Protein AF-A0A537RA51-F1 (afdb_monomer_lite)

Structure (mmCIF, N/CA/C/O backbone):
data_AF-A0A537RA51-F1
#
_entry.id   AF-A0A537RA51-F1
#
loop_
_atom_site.group_PDB
_atom_site.id
_atom_site.type_symbol
_atom_site.label_atom_id
_atom_site.label_alt_id
_atom_site.label_comp_id
_atom_site.label_asym_id
_atom_site.label_entity_id
_atom_site.label_seq_id
_atom_site.pdbx_PDB_ins_code
_atom_site.Cartn_x
_atom_site.Cartn_y
_atom_site.Cartn_z
_atom_site.occupancy
_atom_site.B_iso_or_equiv
_atom_site.auth_seq_id
_atom_site.auth_comp_id
_atom_site.auth_asym_id
_atom_site.auth_atom_id
_atom_site.pdbx_PDB_model_num
ATOM 1 N N . MET A 1 1 ? -0.904 6.560 8.596 1.00 83.12 1 MET A N 1
ATOM 2 C CA . MET A 1 1 ? -0.569 5.520 7.604 1.00 83.12 1 MET A CA 1
ATOM 3 C C . MET A 1 1 ? -1.418 5.650 6.336 1.00 83.12 1 MET A C 1
ATOM 5 O O . MET A 1 1 ? -0.873 6.088 5.330 1.00 83.12 1 MET A O 1
ATOM 9 N N . LEU A 1 2 ? -2.739 5.414 6.389 1.00 87.50 2 LEU A N 1
ATOM 10 C CA . LEU A 1 2 ? -3.621 5.407 5.205 1.00 87.50 2 LEU A CA 1
ATOM 11 C C . LEU A 1 2 ? -3.609 6.707 4.377 1.00 87.50 2 LEU A C 1
ATOM 13 O O . LEU A 1 2 ? -3.472 6.648 3.163 1.00 87.50 2 LEU A O 1
ATOM 17 N N . ARG A 1 3 ? -3.637 7.893 5.011 1.00 90.19 3 ARG A N 1
ATOM 18 C CA . ARG A 1 3 ? -3.558 9.201 4.310 1.00 90.19 3 ARG A CA 1
ATOM 19 C C . ARG A 1 3 ? -2.350 9.333 3.372 1.00 90.19 3 ARG A C 1
ATOM 21 O O . ARG A 1 3 ? -2.406 10.069 2.392 1.00 90.19 3 ARG A O 1
ATOM 28 N N . GLN A 1 4 ? -1.243 8.682 3.715 1.00 89.44 4 GLN A N 1
ATOM 29 C CA . GLN A 1 4 ? -0.015 8.688 2.921 1.00 89.44 4 GLN A CA 1
ATOM 30 C C . GLN A 1 4 ? 0.175 7.381 2.146 1.00 89.44 4 GLN A C 1
ATOM 32 O O . GLN A 1 4 ? 1.170 7.268 1.443 1.00 89.44 4 GLN A O 1
ATOM 37 N N . PHE A 1 5 ? -0.742 6.420 2.281 1.00 91.94 5 PHE A N 1
ATOM 38 C CA . PHE A 1 5 ? -0.583 5.053 1.796 1.00 91.94 5 PHE A CA 1
ATOM 39 C C . PHE A 1 5 ? 0.798 4.468 2.150 1.00 91.94 5 PHE A C 1
ATOM 41 O O . PHE A 1 5 ? 1.502 3.920 1.314 1.00 91.94 5 PHE A O 1
ATOM 48 N N . ASN A 1 6 ? 1.228 4.673 3.399 1.00 84.31 6 ASN A N 1
ATOM 49 C CA . ASN A 1 6 ? 2.497 4.126 3.868 1.00 84.31 6 ASN A CA 1
ATOM 50 C C . ASN A 1 6 ? 2.311 2.630 4.149 1.00 84.31 6 ASN A C 1
ATOM 52 O O . ASN A 1 6 ? 1.495 2.298 4.999 1.00 84.31 6 ASN A O 1
ATOM 56 N N . VAL A 1 7 ? 3.051 1.762 3.461 1.00 78.69 7 VAL A N 1
ATOM 57 C CA . VAL A 1 7 ? 2.970 0.295 3.593 1.00 78.69 7 VAL A CA 1
ATOM 58 C C . VAL A 1 7 ? 3.955 -0.282 4.621 1.00 78.69 7 VAL A C 1
ATOM 60 O O . VAL A 1 7 ? 4.048 -1.493 4.781 1.00 78.69 7 VAL A O 1
ATOM 63 N N . ALA A 1 8 ? 4.696 0.566 5.338 1.00 76.94 8 ALA A N 1
ATOM 64 C CA . ALA A 1 8 ? 5.687 0.123 6.311 1.00 76.94 8 ALA A CA 1
ATOM 65 C C . ALA A 1 8 ? 5.045 -0.175 7.676 1.00 76.94 8 ALA A C 1
ATOM 67 O O . ALA A 1 8 ? 4.904 0.712 8.521 1.00 76.94 8 ALA A O 1
ATOM 68 N N . ILE A 1 9 ? 4.687 -1.440 7.889 1.00 84.75 9 ILE A N 1
ATOM 69 C CA . ILE A 1 9 ? 4.402 -2.013 9.206 1.00 84.75 9 ILE A CA 1
ATOM 70 C C . ILE A 1 9 ? 5.474 -3.060 9.500 1.00 84.75 9 ILE A C 1
ATOM 72 O O . ILE A 1 9 ? 5.692 -3.976 8.712 1.00 84.75 9 ILE A O 1
ATOM 76 N N . GLY A 1 10 ? 6.187 -2.880 10.612 1.00 82.38 10 GLY A N 1
ATOM 77 C CA . GLY A 1 10 ? 7.252 -3.793 11.014 1.00 82.38 10 GLY A CA 1
ATOM 78 C C . GLY A 1 10 ? 6.715 -5.136 11.530 1.00 82.38 10 GLY A C 1
ATOM 79 O O . GLY A 1 10 ? 5.568 -5.215 11.963 1.00 82.38 10 GLY A O 1
ATOM 80 N N . PRO A 1 11 ? 7.552 -6.185 11.564 1.00 89.06 11 PRO A N 1
ATOM 81 C CA . PRO A 1 11 ? 7.151 -7.526 12.007 1.00 89.06 11 PRO A CA 1
ATOM 82 C C . PRO A 1 11 ? 6.805 -7.618 13.505 1.00 89.06 11 PRO A C 1
ATOM 84 O O . PRO A 1 11 ? 6.252 -8.618 13.940 1.00 89.06 11 PRO A O 1
ATOM 87 N N . GLY A 1 12 ? 7.120 -6.590 14.299 1.00 91.81 12 GLY A N 1
ATOM 88 C CA . GLY A 1 12 ? 6.881 -6.546 15.746 1.00 91.81 12 GLY A CA 1
ATOM 89 C C . GLY A 1 12 ? 5.568 -5.880 16.165 1.00 91.81 12 GLY A C 1
ATOM 90 O O . GLY A 1 12 ? 5.496 -5.345 17.270 1.00 91.81 12 GLY A O 1
ATOM 91 N N . VAL A 1 13 ? 4.555 -5.814 15.294 1.00 92.25 13 VAL A N 1
ATOM 92 C CA . VAL A 1 13 ? 3.266 -5.220 15.677 1.00 92.25 13 VAL A CA 1
ATOM 93 C C . VAL A 1 13 ? 2.506 -6.133 16.626 1.00 92.25 13 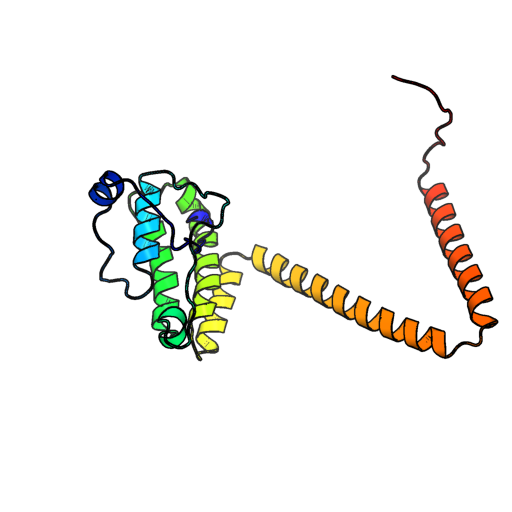VAL A C 1
ATOM 95 O O . VAL A 1 13 ? 2.263 -7.299 16.340 1.00 92.25 13 VAL A O 1
ATOM 98 N N . MET A 1 14 ? 2.083 -5.548 17.743 1.00 93.31 14 MET A N 1
ATOM 99 C CA . MET A 1 14 ? 1.193 -6.164 18.715 1.00 93.31 14 MET A CA 1
ATOM 100 C C . MET A 1 14 ? -0.124 -5.394 18.756 1.00 93.31 14 MET A C 1
ATOM 102 O O . MET A 1 14 ? -0.142 -4.163 18.682 1.00 93.31 14 MET A O 1
ATOM 106 N N . ILE A 1 15 ? -1.226 -6.123 18.903 1.00 93.50 15 ILE A N 1
ATOM 107 C CA . ILE A 1 15 ? -2.568 -5.567 19.082 1.00 93.50 15 ILE A CA 1
ATOM 108 C C . ILE A 1 15 ? -3.243 -6.236 20.276 1.00 93.50 15 ILE A C 1
ATOM 110 O O . ILE A 1 15 ? -2.896 -7.350 20.663 1.00 93.50 15 ILE A O 1
ATOM 114 N N . ARG A 1 16 ? -4.228 -5.555 20.861 1.00 94.06 16 ARG A N 1
ATOM 115 C CA . ARG A 1 16 ? -5.108 -6.168 21.860 1.00 94.06 16 ARG A CA 1
ATOM 116 C C . ARG A 1 16 ? -6.027 -7.183 21.177 1.00 94.06 16 ARG A C 1
ATOM 118 O O . ARG A 1 16 ? -6.436 -6.962 20.039 1.00 94.06 16 ARG A O 1
ATOM 125 N N . ARG A 1 17 ? -6.404 -8.247 21.893 1.00 94.69 17 ARG A N 1
ATOM 126 C CA . ARG A 1 17 ? -7.316 -9.285 21.381 1.00 94.69 17 ARG A CA 1
ATOM 127 C C . ARG A 1 17 ? -8.641 -8.707 20.875 1.00 94.69 17 ARG A C 1
ATOM 129 O O . ARG A 1 17 ? -9.047 -9.018 19.767 1.00 94.69 17 ARG A O 1
ATOM 136 N N . ASN A 1 18 ? -9.224 -7.764 21.613 1.00 95.00 18 ASN A N 1
ATOM 137 C CA . ASN A 1 18 ? -10.474 -7.114 21.215 1.00 95.00 18 ASN A CA 1
ATOM 138 C C . ASN A 1 18 ? -10.403 -6.397 19.851 1.00 95.00 18 ASN A C 1
ATOM 140 O O . ASN A 1 18 ? -11.409 -6.303 19.160 1.00 95.00 18 ASN A O 1
ATOM 144 N N . ALA A 1 19 ? -9.231 -5.907 19.428 1.00 93.81 19 ALA A N 1
ATOM 145 C CA . ALA A 1 19 ? -9.073 -5.302 18.107 1.00 93.81 19 ALA A CA 1
ATOM 146 C C . ALA A 1 19 ? -9.204 -6.351 16.994 1.00 93.81 19 ALA A C 1
ATOM 148 O O . ALA A 1 19 ? -9.759 -6.058 15.938 1.00 93.81 19 ALA A O 1
ATOM 149 N N . PHE A 1 20 ? -8.722 -7.572 17.241 1.00 94.38 20 PHE A N 1
ATOM 150 C CA . PHE A 1 20 ? -8.935 -8.702 16.344 1.00 94.38 20 PHE A CA 1
ATOM 151 C C . PHE A 1 20 ? -10.407 -9.124 16.329 1.00 94.38 20 PHE A C 1
ATOM 153 O O . PHE A 1 20 ? -10.947 -9.328 15.250 1.00 94.38 20 PHE A O 1
ATOM 160 N N . ASP A 1 21 ? -11.071 -9.167 17.486 1.00 95.25 21 ASP A N 1
ATOM 161 C CA . ASP A 1 21 ? -12.489 -9.548 17.572 1.00 95.25 21 ASP A CA 1
ATOM 162 C C . ASP A 1 21 ? -13.401 -8.574 16.797 1.00 95.25 21 ASP A C 1
ATOM 164 O O . ASP A 1 21 ? -14.377 -8.989 16.181 1.00 95.25 21 ASP A O 1
ATOM 168 N N . ILE A 1 22 ? -13.049 -7.281 16.762 1.00 93.69 22 ILE A N 1
ATOM 169 C CA . ILE A 1 22 ? -13.775 -6.252 15.995 1.00 93.69 22 ILE A CA 1
ATOM 170 C C . ILE A 1 22 ? -13.508 -6.363 14.488 1.00 93.69 22 ILE A C 1
ATOM 172 O O . ILE A 1 22 ? -14.415 -6.192 13.676 1.00 93.69 22 ILE A O 1
ATOM 176 N N . VAL A 1 23 ? -12.251 -6.577 14.095 1.00 93.81 23 VAL A N 1
ATOM 177 C CA . VAL A 1 23 ? -11.835 -6.517 12.684 1.00 93.81 23 VAL A CA 1
ATOM 178 C C . VAL A 1 23 ? -12.049 -7.851 11.971 1.00 93.81 23 VAL A C 1
ATOM 180 O O . VAL A 1 23 ? -12.306 -7.869 10.767 1.00 93.81 23 VAL A O 1
ATOM 183 N N . GLY A 1 24 ? -11.951 -8.964 12.690 1.00 94.31 24 GLY A N 1
ATOM 184 C CA . GLY A 1 24 ? -12.017 -10.311 12.144 1.00 94.31 24 GLY A CA 1
ATOM 185 C C . GLY A 1 24 ? -10.777 -10.697 11.334 1.00 94.31 24 GLY A C 1
ATOM 186 O O . GLY A 1 24 ? -9.714 -10.088 11.426 1.00 94.31 24 GLY A O 1
ATOM 187 N N . LEU A 1 25 ? -10.911 -11.739 10.515 1.00 94.56 25 LEU A N 1
ATOM 188 C CA . LEU A 1 25 ? -9.797 -12.334 9.775 1.00 94.56 25 LEU A CA 1
ATOM 189 C C . LEU A 1 25 ? -9.286 -11.457 8.617 1.00 94.56 25 LEU A C 1
ATOM 191 O O . LEU A 1 25 ? -9.888 -10.456 8.210 1.00 94.56 25 LEU A O 1
ATOM 195 N N . ARG A 1 26 ? -8.136 -11.854 8.060 1.00 94.31 26 ARG A N 1
ATOM 196 C CA . ARG A 1 26 ? -7.597 -11.282 6.817 1.00 94.31 26 ARG A CA 1
ATOM 197 C C . ARG A 1 26 ? -8.545 -11.577 5.658 1.00 94.31 26 ARG A C 1
ATOM 199 O O . ARG A 1 26 ? -9.126 -12.656 5.590 1.00 94.31 26 ARG A O 1
ATOM 206 N N . ASN A 1 27 ? -8.664 -10.630 4.732 1.00 94.38 27 ASN A N 1
ATOM 207 C CA . ASN A 1 27 ? -9.485 -10.818 3.545 1.00 94.38 27 ASN A CA 1
ATOM 208 C C . ASN A 1 27 ? -8.837 -11.862 2.607 1.00 94.38 27 ASN A C 1
ATOM 210 O O . ASN A 1 27 ? -7.753 -11.588 2.084 1.00 94.38 27 ASN A O 1
ATOM 214 N N . PRO A 1 28 ? -9.479 -13.019 2.348 1.00 94.38 28 PRO A N 1
ATOM 215 C CA . PRO A 1 28 ? -8.906 -14.073 1.509 1.00 94.38 28 PRO A CA 1
ATOM 216 C C . PRO A 1 28 ? -8.818 -13.688 0.024 1.00 94.38 28 PRO A C 1
ATOM 218 O O . PRO A 1 28 ? -8.106 -14.337 -0.736 1.00 94.38 28 PRO A O 1
ATOM 221 N N . GLN A 1 29 ? -9.498 -12.618 -0.403 1.00 94.44 29 GLN A N 1
ATOM 222 C CA . GLN A 1 29 ? -9.424 -12.106 -1.775 1.00 94.44 29 GLN A CA 1
ATOM 223 C C . GLN A 1 29 ? -8.138 -11.316 -2.072 1.00 94.44 29 GLN A C 1
ATOM 225 O O . GLN A 1 29 ? -7.949 -10.891 -3.214 1.00 94.44 29 GLN A O 1
ATOM 230 N N . LEU A 1 30 ? -7.301 -11.066 -1.058 1.00 94.62 30 LEU A N 1
ATOM 231 C CA . LEU A 1 30 ? -6.033 -10.347 -1.176 1.00 94.62 30 LEU A CA 1
ATOM 232 C C . LEU A 1 30 ? -4.878 -11.310 -0.910 1.00 94.62 30 LEU A C 1
ATOM 234 O O . LEU A 1 30 ? -4.590 -11.660 0.238 1.00 94.62 30 LEU A O 1
ATOM 238 N N . ARG A 1 31 ? -4.210 -11.737 -1.980 1.00 93.88 31 ARG A N 1
ATOM 239 C CA . ARG A 1 31 ? -3.143 -12.739 -1.917 1.00 93.88 31 ARG A CA 1
ATOM 240 C C . ARG A 1 31 ? -1.853 -12.172 -1.329 1.00 93.88 31 ARG A C 1
ATOM 242 O O . ARG A 1 31 ? -1.145 -12.869 -0.607 1.00 93.88 31 ARG A O 1
ATOM 249 N N . TYR A 1 32 ? -1.535 -10.929 -1.657 1.00 92.44 32 TYR A N 1
ATOM 250 C CA . TYR A 1 32 ? -0.255 -10.283 -1.388 1.00 92.44 32 TYR A CA 1
ATOM 251 C C . TYR A 1 32 ? -0.357 -9.191 -0.329 1.00 92.44 32 TYR A C 1
ATOM 253 O O . TYR A 1 32 ? 0.562 -9.035 0.465 1.00 92.44 32 TYR A O 1
ATOM 261 N N . THR A 1 33 ? -1.465 -8.451 -0.297 1.00 94.25 33 THR A N 1
ATOM 262 C CA . THR A 1 33 ? -1.641 -7.272 0.562 1.00 94.25 33 THR A CA 1
ATOM 263 C C . THR A 1 33 ? -2.671 -7.486 1.671 1.00 94.25 33 THR A C 1
ATOM 265 O O . THR A 1 33 ? -3.217 -6.524 2.216 1.00 94.25 33 THR A O 1
ATOM 268 N N . GLY A 1 34 ? -3.003 -8.742 1.987 1.00 93.94 34 GLY A N 1
ATOM 269 C CA . GLY A 1 34 ? -4.023 -9.062 2.990 1.00 93.94 34 GLY A CA 1
ATOM 270 C C . GLY A 1 34 ? -3.632 -8.677 4.423 1.00 93.94 34 GLY A C 1
ATOM 271 O O . GLY A 1 34 ? -4.497 -8.560 5.282 1.00 93.94 34 GLY A O 1
ATOM 272 N N . ASP A 1 35 ? -2.341 -8.511 4.702 1.00 92.06 35 ASP A N 1
ATOM 273 C CA . ASP A 1 35 ? -1.833 -7.974 5.965 1.00 92.06 35 ASP A CA 1
ATOM 274 C C . ASP A 1 35 ? -2.082 -6.463 6.039 1.00 92.06 35 ASP A C 1
ATOM 276 O O . ASP A 1 35 ? -2.662 -5.982 7.004 1.00 92.06 35 ASP A O 1
ATOM 280 N N . LEU A 1 36 ? -1.737 -5.719 4.986 1.00 93.00 36 LEU A N 1
ATOM 281 C CA . LEU A 1 36 ? -1.977 -4.280 4.891 1.00 93.00 36 LEU A CA 1
ATOM 282 C C . LEU A 1 36 ? -3.465 -3.926 4.987 1.00 93.00 36 LEU A C 1
ATOM 284 O O . LEU A 1 36 ? -3.809 -2.966 5.674 1.00 93.00 36 LEU A O 1
ATOM 288 N N . ASP A 1 37 ? -4.345 -4.701 4.347 1.00 95.06 37 ASP A N 1
ATOM 289 C CA . ASP A 1 37 ? -5.800 -4.572 4.514 1.00 95.06 37 ASP A CA 1
ATOM 290 C C . ASP A 1 37 ? -6.224 -4.712 5.972 1.00 95.06 37 ASP A C 1
ATOM 292 O O . ASP A 1 37 ? -6.915 -3.843 6.508 1.00 95.06 37 ASP A O 1
ATOM 296 N N . PHE A 1 38 ? -5.767 -5.782 6.623 1.00 94.62 38 PHE A N 1
ATOM 297 C CA . PHE A 1 38 ? -6.060 -6.029 8.025 1.00 94.62 38 PHE A CA 1
ATOM 298 C C . PHE A 1 38 ? -5.599 -4.853 8.892 1.00 94.62 38 PHE A C 1
ATOM 300 O O . PHE A 1 38 ? -6.377 -4.326 9.687 1.00 94.62 38 PHE A O 1
ATOM 307 N N . TRP A 1 39 ? -4.382 -4.353 8.675 1.00 93.31 39 TRP A N 1
ATOM 308 C CA . TRP A 1 39 ? -3.868 -3.211 9.424 1.00 93.31 39 TRP A CA 1
ATOM 309 C C . TRP A 1 39 ? -4.636 -1.919 9.159 1.00 93.31 39 TRP A C 1
ATOM 311 O O . TRP A 1 39 ? -4.894 -1.162 10.096 1.00 93.31 39 TRP A O 1
ATOM 321 N N . PHE A 1 40 ? -5.044 -1.652 7.917 1.00 92.75 40 PHE A N 1
ATOM 322 C CA . PHE A 1 40 ? -5.894 -0.501 7.626 1.00 92.75 40 PHE A CA 1
ATOM 323 C C . PHE A 1 40 ? -7.225 -0.595 8.357 1.00 92.75 40 PHE A C 1
ATOM 325 O O . PHE A 1 40 ? -7.621 0.401 8.957 1.00 92.75 40 PHE A O 1
ATOM 332 N N . ARG A 1 41 ? -7.865 -1.768 8.386 1.00 93.50 41 ARG A N 1
ATOM 333 C CA . ARG A 1 41 ? -9.107 -1.974 9.140 1.00 93.50 41 ARG A CA 1
ATOM 334 C C . ARG A 1 41 ? -8.903 -1.794 10.643 1.00 93.50 41 ARG A C 1
ATOM 336 O O . ARG A 1 41 ? -9.658 -1.042 11.249 1.00 93.50 41 ARG A O 1
ATOM 343 N N . VAL A 1 42 ? -7.841 -2.349 11.232 1.00 93.81 42 VAL A N 1
ATOM 344 C CA . VAL A 1 42 ? -7.482 -2.107 12.648 1.00 93.81 42 VAL A CA 1
ATOM 345 C C . VAL A 1 42 ? -7.358 -0.611 12.951 1.00 93.81 42 VAL A C 1
ATOM 347 O O . VAL A 1 42 ? -7.905 -0.126 13.941 1.00 93.81 42 VAL A O 1
ATOM 350 N N . MET A 1 43 ? -6.705 0.156 12.076 1.00 91.31 43 MET A N 1
ATOM 351 C CA . MET A 1 43 ? -6.553 1.606 12.244 1.00 91.31 43 MET A CA 1
ATOM 352 C C . MET A 1 43 ? -7.849 2.413 12.105 1.00 91.31 43 MET A C 1
ATOM 354 O O . MET A 1 43 ? -7.855 3.588 12.474 1.00 91.31 43 MET A O 1
ATOM 358 N N . LEU A 1 44 ? -8.922 1.842 11.550 1.00 91.38 44 LEU A N 1
ATOM 359 C CA . LEU A 1 44 ? -10.231 2.504 11.516 1.00 91.38 44 LEU A CA 1
ATOM 360 C C . LEU A 1 44 ? -10.926 2.461 12.881 1.00 91.38 44 LEU A C 1
ATOM 362 O O . LEU A 1 44 ? -11.734 3.337 13.169 1.00 91.38 44 LEU A O 1
ATOM 366 N N . HIS A 1 45 ? -10.586 1.481 13.721 1.00 90.25 45 HIS A N 1
ATOM 367 C CA . HIS A 1 45 ? -11.210 1.265 15.029 1.00 90.25 45 HIS A CA 1
ATOM 368 C C . HIS A 1 45 ? -10.343 1.727 16.206 1.00 90.25 45 HIS A C 1
ATOM 370 O O . HIS A 1 45 ? -10.816 1.785 17.338 1.00 90.25 45 HIS A O 1
ATOM 376 N N . GLY A 1 46 ? -9.080 2.082 15.967 1.00 88.12 46 GLY A N 1
ATOM 377 C CA . GLY A 1 46 ? -8.187 2.518 17.032 1.00 88.12 46 GLY A CA 1
ATOM 378 C C . GLY A 1 46 ? -6.902 3.169 16.542 1.00 88.12 46 GLY A C 1
ATOM 379 O O . GLY A 1 46 ? -6.607 3.256 15.349 1.00 88.12 46 GLY A O 1
ATOM 380 N N . ARG A 1 47 ? -6.102 3.643 17.500 1.00 88.38 47 ARG A N 1
ATOM 381 C CA . ARG A 1 47 ? -4.809 4.272 17.223 1.00 88.38 47 ARG A CA 1
ATOM 382 C C . ARG A 1 47 ? -3.691 3.236 17.266 1.00 88.38 47 ARG A C 1
ATOM 384 O O . ARG A 1 47 ? -3.466 2.617 18.300 1.00 88.38 47 ARG A O 1
ATOM 391 N N . MET A 1 48 ? -2.921 3.131 16.186 1.00 89.12 48 MET A N 1
ATOM 392 C CA . MET A 1 48 ? -1.619 2.457 16.212 1.00 89.12 48 MET A CA 1
ATOM 393 C C . MET A 1 48 ? -0.520 3.455 16.581 1.00 89.12 48 MET A C 1
ATOM 395 O O . MET A 1 48 ? -0.502 4.581 16.076 1.00 89.12 48 MET A O 1
ATOM 399 N N . VAL A 1 49 ? 0.396 3.043 17.455 1.00 90.62 49 VAL A N 1
ATOM 400 C CA . VAL A 1 49 ? 1.521 3.859 17.928 1.00 90.62 49 VAL A CA 1
ATOM 401 C C . VAL A 1 49 ? 2.822 3.179 17.524 1.00 90.62 49 VAL A C 1
ATOM 403 O O . VAL A 1 49 ? 2.990 1.981 17.726 1.00 90.62 49 VAL A O 1
ATOM 406 N N . HIS A 1 50 ? 3.738 3.948 16.941 1.00 90.56 50 HIS A N 1
ATOM 407 C CA . HIS A 1 50 ? 5.072 3.469 16.599 1.00 90.56 50 HIS A CA 1
ATOM 408 C C . HIS A 1 50 ? 6.010 3.659 17.791 1.00 90.56 50 HIS A C 1
ATOM 410 O O . HIS A 1 50 ? 6.131 4.772 18.305 1.00 90.56 50 HIS A O 1
ATOM 416 N N . ILE A 1 51 ? 6.689 2.589 18.201 1.00 92.69 51 ILE A N 1
ATOM 417 C CA . ILE A 1 51 ? 7.747 2.648 19.209 1.00 92.69 51 ILE A CA 1
ATOM 418 C C . ILE A 1 51 ? 9.071 2.839 18.460 1.00 92.69 51 ILE A C 1
ATOM 420 O O . ILE A 1 51 ? 9.439 1.955 17.688 1.00 92.69 51 ILE A O 1
ATOM 424 N N . PRO A 1 52 ? 9.802 3.953 18.654 1.00 92.06 52 PRO A N 1
ATOM 425 C CA . PRO A 1 52 ? 11.038 4.245 17.926 1.00 92.06 52 PRO A CA 1
ATOM 426 C C . PRO A 1 52 ? 12.229 3.445 18.487 1.00 92.06 52 PRO A C 1
ATOM 428 O O . PRO A 1 52 ? 13.251 4.008 18.867 1.00 92.06 52 PRO A O 1
ATOM 431 N N . ARG A 1 53 ? 12.079 2.121 18.586 1.00 93.62 53 ARG A N 1
ATOM 432 C CA . ARG A 1 53 ? 13.106 1.167 19.018 1.00 93.62 53 ARG A CA 1
ATOM 433 C C . ARG A 1 53 ? 13.103 -0.030 18.076 1.00 93.62 53 ARG A C 1
ATOM 435 O O . ARG A 1 53 ? 12.053 -0.446 17.591 1.00 93.62 53 ARG A O 1
ATOM 442 N N . VAL A 1 54 ? 14.278 -0.601 17.840 1.00 93.19 54 VAL A N 1
ATOM 443 C CA . VAL A 1 54 ? 14.410 -1.835 17.061 1.00 93.19 54 VAL A CA 1
ATOM 444 C C . VAL A 1 54 ? 14.025 -3.004 17.965 1.00 93.19 54 VAL A C 1
ATOM 446 O O . VAL A 1 54 ? 14.795 -3.395 18.832 1.00 93.19 54 VAL A O 1
ATOM 449 N N . LEU A 1 55 ? 12.804 -3.514 17.794 1.00 94.50 55 LEU A N 1
ATOM 450 C CA . LEU A 1 55 ? 12.240 -4.592 18.624 1.00 94.50 55 LEU A CA 1
ATOM 451 C C . LEU A 1 55 ? 12.037 -5.905 17.859 1.00 94.50 55 LEU A C 1
ATOM 453 O O . LEU A 1 55 ? 11.717 -6.925 18.456 1.00 94.50 55 LEU A O 1
ATOM 457 N N . ALA A 1 56 ? 12.194 -5.881 16.537 1.00 93.88 56 ALA A N 1
ATOM 458 C CA . ALA A 1 56 ? 12.062 -7.052 15.686 1.00 93.88 56 ALA A CA 1
ATOM 459 C C . ALA A 1 56 ? 12.886 -6.867 14.408 1.00 93.88 56 ALA A C 1
ATOM 461 O O . ALA A 1 56 ? 13.134 -5.741 13.971 1.00 93.88 56 ALA A O 1
ATOM 462 N N . THR A 1 57 ? 13.274 -7.981 13.792 1.00 92.25 57 THR A N 1
ATOM 463 C CA . THR A 1 57 ? 13.962 -8.011 12.498 1.00 92.25 57 THR A CA 1
ATOM 464 C C . THR A 1 57 ? 13.144 -8.804 11.484 1.00 92.25 57 THR A C 1
ATOM 466 O O . THR A 1 57 ? 12.304 -9.623 11.854 1.00 92.25 57 THR A O 1
ATOM 469 N N . HIS A 1 58 ? 13.370 -8.551 10.198 1.00 87.75 58 HIS A N 1
ATOM 470 C CA . HIS A 1 58 ? 12.781 -9.322 9.108 1.00 87.75 58 HIS A CA 1
ATOM 471 C C . HIS A 1 58 ? 13.901 -9.920 8.260 1.00 87.75 58 HIS A C 1
ATOM 473 O O . HIS A 1 58 ? 14.908 -9.267 7.988 1.00 87.75 58 HIS A O 1
ATOM 479 N N . ARG A 1 59 ? 13.727 -11.171 7.832 1.00 89.56 59 ARG A N 1
ATOM 480 C CA . ARG A 1 59 ? 14.672 -11.839 6.936 1.00 89.56 59 ARG A CA 1
ATOM 481 C C . ARG A 1 59 ? 14.241 -11.610 5.493 1.00 89.56 59 ARG A C 1
ATOM 483 O O . ARG A 1 59 ? 13.149 -12.013 5.105 1.00 89.56 59 ARG A O 1
ATOM 490 N N . VAL A 1 60 ? 15.117 -11.015 4.692 1.00 88.31 60 VAL A N 1
ATOM 491 C CA . VAL A 1 60 ? 14.966 -10.962 3.233 1.00 88.31 60 VAL A CA 1
ATOM 492 C C . VAL A 1 60 ? 15.853 -12.038 2.628 1.00 88.31 60 VAL A C 1
ATOM 494 O O . VAL A 1 60 ? 17.028 -12.141 2.967 1.00 88.31 60 VAL A O 1
ATOM 497 N N . HIS A 1 61 ? 15.289 -12.852 1.745 1.00 91.19 61 HIS A N 1
ATOM 498 C CA . HIS A 1 61 ? 16.014 -13.897 1.030 1.00 91.19 61 HIS A CA 1
ATOM 499 C C . HIS A 1 61 ? 15.461 -14.032 -0.397 1.00 91.19 61 HIS A C 1
ATOM 501 O O . HIS A 1 61 ? 14.339 -13.582 -0.651 1.00 91.19 61 HIS A O 1
ATOM 507 N N . PRO A 1 62 ? 16.202 -14.653 -1.335 1.00 89.94 62 PRO A N 1
ATOM 508 C CA . PRO A 1 62 ? 15.785 -14.748 -2.737 1.00 89.94 62 PRO A CA 1
ATOM 509 C C . PRO A 1 62 ? 14.428 -15.429 -2.945 1.00 89.94 62 PRO A C 1
ATOM 511 O O . PRO A 1 62 ? 13.724 -15.090 -3.886 1.00 89.94 62 PRO A O 1
ATOM 514 N N . GLY A 1 63 ? 14.051 -16.348 -2.051 1.00 89.38 63 GLY A N 1
ATOM 515 C CA . GLY A 1 63 ? 12.767 -17.057 -2.071 1.00 89.38 63 GLY A CA 1
ATOM 516 C C . GLY A 1 63 ? 11.597 -16.315 -1.413 1.00 89.38 63 GLY A C 1
ATOM 517 O O . GLY A 1 63 ? 10.503 -16.868 -1.341 1.00 89.38 63 GLY A O 1
ATOM 518 N N . ALA A 1 64 ? 11.799 -15.100 -0.895 1.00 86.94 64 ALA A N 1
ATOM 519 C CA . ALA A 1 64 ? 10.727 -14.350 -0.250 1.00 86.94 64 ALA A CA 1
ATOM 520 C C . ALA A 1 64 ? 9.614 -14.027 -1.260 1.00 86.94 64 ALA A C 1
ATOM 522 O O . ALA A 1 64 ? 9.894 -13.574 -2.370 1.00 86.94 64 ALA A O 1
ATOM 523 N N . ALA A 1 65 ? 8.347 -14.184 -0.862 1.00 84.62 65 ALA A N 1
ATOM 524 C CA . ALA A 1 65 ? 7.199 -13.931 -1.741 1.00 84.62 65 ALA A CA 1
ATOM 525 C C . ALA A 1 65 ? 7.191 -12.501 -2.310 1.00 84.62 65 ALA A C 1
ATOM 527 O O . ALA A 1 65 ? 6.855 -12.284 -3.470 1.00 84.62 65 ALA A O 1
ATOM 528 N N . SER A 1 66 ? 7.646 -11.522 -1.524 1.00 81.81 66 SER A N 1
ATOM 529 C CA . SER A 1 66 ? 7.793 -10.125 -1.946 1.00 81.81 66 SER A CA 1
ATOM 530 C C . SER A 1 66 ? 8.901 -9.896 -2.981 1.00 81.81 66 SER A C 1
ATOM 532 O O . SER A 1 66 ? 9.028 -8.778 -3.481 1.00 81.81 66 SER A O 1
ATOM 534 N N . VAL A 1 67 ? 9.711 -10.912 -3.291 1.00 84.88 67 VAL A N 1
ATOM 535 C CA . VAL A 1 67 ? 10.756 -10.918 -4.325 1.00 84.88 67 VAL A CA 1
ATOM 536 C C . VAL A 1 67 ? 10.318 -11.781 -5.507 1.00 84.88 67 VAL A C 1
ATOM 538 O O . VAL A 1 67 ? 10.334 -11.301 -6.638 1.00 84.88 67 VAL A O 1
ATOM 541 N N . THR A 1 68 ? 9.895 -13.019 -5.249 1.00 89.12 68 THR A N 1
ATOM 542 C CA . THR A 1 68 ? 9.602 -14.020 -6.286 1.00 89.12 68 THR A CA 1
ATOM 543 C C . THR A 1 68 ? 8.249 -13.832 -6.958 1.00 89.12 68 THR A C 1
ATOM 545 O O . THR A 1 68 ? 8.130 -14.095 -8.149 1.00 89.12 68 THR A O 1
ATOM 548 N N . ALA A 1 69 ? 7.237 -13.344 -6.236 1.00 89.06 69 ALA A N 1
ATOM 549 C CA . ALA A 1 69 ? 5.873 -13.218 -6.751 1.00 89.06 69 ALA A CA 1
ATOM 550 C C . ALA A 1 69 ? 5.571 -11.837 -7.358 1.00 89.06 69 ALA A C 1
ATOM 552 O O . ALA A 1 69 ? 4.409 -11.473 -7.520 1.00 89.06 69 ALA A O 1
ATOM 553 N N . ARG A 1 70 ? 6.603 -11.041 -7.671 1.00 91.12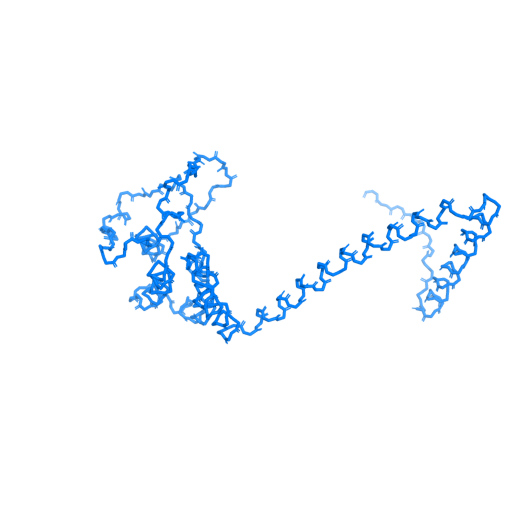 70 ARG A N 1
ATOM 554 C CA . ARG A 1 70 ? 6.431 -9.726 -8.301 1.00 91.12 70 ARG A CA 1
ATOM 555 C C . ARG A 1 70 ? 5.969 -9.885 -9.744 1.00 91.12 70 ARG A C 1
ATOM 557 O O . ARG A 1 70 ? 6.754 -10.261 -10.614 1.00 91.12 70 ARG A O 1
ATOM 564 N N . ASP A 1 71 ? 4.726 -9.519 -9.994 1.00 92.31 71 ASP A N 1
ATOM 565 C CA . ASP A 1 71 ? 4.099 -9.514 -11.306 1.00 92.31 71 ASP A CA 1
ATOM 566 C C . ASP A 1 71 ? 3.061 -8.381 -11.420 1.00 92.31 71 ASP A C 1
ATOM 568 O O . ASP A 1 71 ? 2.867 -7.569 -10.507 1.00 92.31 71 ASP A O 1
ATOM 572 N N . ALA A 1 72 ? 2.380 -8.315 -12.566 1.00 91.44 72 ALA A N 1
ATOM 573 C CA . ALA A 1 72 ? 1.297 -7.359 -12.771 1.00 91.44 72 ALA A CA 1
ATOM 574 C C . ALA A 1 72 ? 0.199 -7.502 -11.699 1.00 91.44 72 ALA A C 1
ATOM 576 O O . ALA A 1 72 ? -0.246 -6.491 -11.153 1.00 91.44 72 ALA A O 1
ATOM 577 N N . ARG A 1 73 ? -0.158 -8.736 -11.312 1.00 93.06 73 ARG A N 1
ATOM 578 C CA . ARG A 1 73 ? -1.221 -9.019 -10.333 1.00 93.06 73 ARG A CA 1
ATOM 579 C C . ARG A 1 73 ? -0.903 -8.427 -8.964 1.00 93.06 73 ARG A C 1
ATOM 581 O O . ARG A 1 73 ? -1.765 -7.789 -8.368 1.00 93.06 73 ARG A O 1
ATOM 588 N N . MET A 1 74 ? 0.331 -8.574 -8.481 1.00 94.81 74 MET A N 1
ATOM 589 C CA . MET A 1 74 ? 0.761 -7.977 -7.215 1.00 94.81 74 MET A CA 1
ATOM 590 C C . MET A 1 74 ? 0.688 -6.448 -7.274 1.00 94.81 74 MET A C 1
ATOM 592 O O . MET A 1 74 ? 0.153 -5.823 -6.358 1.00 94.81 74 MET A O 1
ATOM 596 N N . SER A 1 75 ? 1.168 -5.831 -8.359 1.00 95.75 75 SER A N 1
ATOM 597 C CA . SER A 1 75 ? 1.088 -4.371 -8.510 1.00 95.75 75 SER A CA 1
ATOM 598 C C . SER A 1 75 ? -0.350 -3.842 -8.606 1.00 95.75 75 SER A C 1
ATOM 600 O O . SER A 1 75 ? -0.663 -2.789 -8.046 1.00 95.75 75 SER A O 1
ATOM 602 N N . GLU A 1 76 ? -1.250 -4.579 -9.254 1.00 96.06 76 GLU A N 1
ATOM 603 C CA . GLU A 1 76 ? -2.671 -4.241 -9.330 1.00 96.06 76 GLU A CA 1
ATOM 604 C C . GLU A 1 76 ? -3.371 -4.409 -7.981 1.00 96.06 76 GLU A C 1
ATOM 606 O O . GLU A 1 76 ? -4.156 -3.541 -7.594 1.00 96.06 76 GLU A O 1
ATOM 611 N N . GLU A 1 77 ? -3.044 -5.460 -7.222 1.00 96.69 77 GLU A N 1
ATOM 612 C CA . GLU A 1 77 ? -3.603 -5.690 -5.889 1.00 96.69 77 GLU A CA 1
ATOM 613 C C . GLU A 1 77 ? -3.243 -4.556 -4.916 1.00 96.69 77 GLU A C 1
ATOM 615 O O . GLU A 1 77 ? -4.110 -4.083 -4.180 1.00 96.69 77 GLU A O 1
ATOM 620 N N . VAL A 1 78 ? -2.018 -4.018 -4.986 1.00 96.31 78 VAL A N 1
ATOM 621 C CA . VAL A 1 78 ? -1.605 -2.836 -4.201 1.00 96.31 78 VAL A CA 1
ATOM 622 C C . VAL A 1 78 ? -2.504 -1.626 -4.479 1.00 96.31 78 VAL A C 1
ATOM 624 O O . VAL A 1 78 ? -2.915 -0.921 -3.554 1.00 96.31 78 VAL A O 1
ATOM 627 N N . VAL A 1 79 ? -2.851 -1.375 -5.744 1.00 97.44 79 VAL A N 1
ATOM 628 C CA . VAL A 1 79 ? -3.761 -0.274 -6.100 1.00 97.44 79 VAL A CA 1
ATOM 629 C C . VAL A 1 79 ? -5.200 -0.595 -5.691 1.00 97.44 79 VAL A C 1
ATOM 631 O O . VAL A 1 79 ? -5.898 0.280 -5.172 1.00 97.44 79 VAL A O 1
ATOM 634 N N . ARG A 1 80 ? -5.646 -1.842 -5.876 1.00 97.56 80 ARG A N 1
ATOM 635 C CA . ARG A 1 80 ? -6.975 -2.317 -5.462 1.00 97.56 80 ARG A CA 1
ATOM 636 C C . ARG A 1 80 ? -7.188 -2.123 -3.962 1.00 97.56 80 ARG A C 1
ATOM 638 O O . ARG A 1 80 ? -8.229 -1.598 -3.570 1.00 97.56 80 ARG A O 1
ATOM 645 N N . LEU A 1 81 ? -6.187 -2.442 -3.144 1.00 97.12 81 LEU A N 1
ATOM 646 C CA . LEU A 1 81 ? -6.209 -2.206 -1.704 1.00 97.12 81 LEU A CA 1
ATOM 647 C C . LEU A 1 81 ? -6.481 -0.733 -1.370 1.00 97.12 81 LEU A C 1
ATOM 649 O O . LEU A 1 81 ? -7.281 -0.434 -0.485 1.00 97.12 81 LEU A O 1
ATOM 653 N N . ALA A 1 82 ? -5.857 0.205 -2.087 1.00 96.88 82 ALA A N 1
ATOM 654 C CA . ALA A 1 82 ? -6.094 1.630 -1.871 1.00 96.88 82 ALA A CA 1
ATOM 655 C C . ALA A 1 82 ? -7.550 2.023 -2.151 1.00 96.88 82 ALA A C 1
ATOM 657 O O . ALA A 1 82 ? -8.142 2.772 -1.374 1.00 96.88 82 ALA A O 1
ATOM 658 N N . TYR A 1 83 ? -8.146 1.500 -3.227 1.00 96.94 83 TYR A N 1
ATOM 659 C CA . TYR A 1 83 ? -9.566 1.715 -3.509 1.00 96.94 83 TYR A CA 1
ATOM 660 C C . TYR A 1 83 ? -10.457 1.133 -2.412 1.00 96.94 83 TYR A C 1
ATOM 662 O O . TYR A 1 83 ? -11.341 1.839 -1.927 1.00 96.94 83 TYR A O 1
ATOM 670 N N . MET A 1 84 ? -10.188 -0.100 -1.978 1.00 95.94 84 MET A N 1
ATOM 671 C CA . MET A 1 84 ? -10.940 -0.758 -0.906 1.00 95.94 84 MET A CA 1
ATOM 672 C C . MET A 1 84 ? -10.868 0.031 0.405 1.00 95.94 84 MET A C 1
ATOM 674 O O . MET A 1 84 ? -11.899 0.323 1.004 1.00 95.94 84 MET A O 1
ATOM 678 N N . ALA A 1 85 ? -9.676 0.473 0.811 1.00 94.75 85 ALA A N 1
ATOM 679 C CA . ALA A 1 85 ? -9.488 1.226 2.048 1.00 94.75 85 ALA A CA 1
ATOM 680 C C . ALA A 1 85 ? -10.184 2.602 2.034 1.00 94.75 85 ALA A C 1
ATOM 682 O O . ALA A 1 85 ? -10.656 3.077 3.066 1.00 94.75 85 ALA A O 1
ATOM 683 N N . ILE A 1 86 ? -10.265 3.261 0.872 1.00 95.75 86 ILE A N 1
ATOM 684 C CA . ILE A 1 86 ? -10.977 4.543 0.717 1.00 95.75 86 ILE A CA 1
ATOM 685 C C . ILE A 1 86 ? -12.498 4.339 0.686 1.00 95.75 86 ILE A C 1
ATOM 687 O O . ILE A 1 86 ? -13.235 5.196 1.173 1.00 95.75 86 ILE A O 1
ATOM 691 N N . ALA A 1 87 ? -12.959 3.242 0.083 1.00 95.62 87 ALA A N 1
ATOM 692 C CA . ALA A 1 87 ? -14.374 2.904 -0.048 1.00 95.62 87 ALA A CA 1
ATOM 693 C C . ALA A 1 87 ? -14.968 2.264 1.216 1.00 95.62 87 ALA A C 1
ATOM 695 O O . ALA A 1 87 ? -16.187 2.169 1.321 1.00 95.62 87 ALA A O 1
ATOM 696 N N . HIS A 1 88 ? -14.129 1.845 2.167 1.00 94.50 88 HIS A N 1
ATOM 697 C CA . HIS A 1 88 ? -14.574 1.216 3.404 1.00 94.50 88 HIS A CA 1
ATOM 698 C C . HIS A 1 88 ? -15.598 2.106 4.144 1.00 94.50 88 HIS A C 1
ATOM 700 O O . HIS A 1 88 ? -15.323 3.298 4.323 1.00 94.50 88 HIS A O 1
ATOM 706 N N . PRO A 1 89 ? -16.737 1.563 4.624 1.00 93.19 89 PRO A N 1
ATOM 707 C CA . PRO A 1 89 ? -17.800 2.354 5.259 1.00 93.19 89 PRO A CA 1
ATOM 708 C C . PRO A 1 89 ? -17.301 3.215 6.425 1.00 93.19 89 PRO A C 1
ATOM 710 O O . PRO A 1 89 ? -17.595 4.404 6.502 1.00 93.19 89 PRO A O 1
ATOM 713 N N . ASN A 1 90 ? -16.438 2.637 7.262 1.00 93.00 90 ASN A N 1
ATOM 714 C CA . ASN A 1 90 ? -15.853 3.315 8.424 1.00 93.00 90 ASN A CA 1
ATOM 715 C C . ASN A 1 90 ? -14.671 4.245 8.083 1.00 93.00 90 ASN A C 1
ATOM 717 O O . ASN A 1 90 ? -13.994 4.729 8.986 1.00 93.00 90 ASN A O 1
ATOM 721 N N . CYS A 1 91 ? -14.361 4.483 6.802 1.00 94.00 91 CYS A N 1
ATOM 722 C CA . CYS A 1 91 ? -13.265 5.370 6.416 1.00 94.00 91 CYS A CA 1
ATOM 723 C C . CYS A 1 91 ? -13.650 6.839 6.673 1.00 94.00 91 CYS A C 1
ATOM 725 O O . CYS A 1 91 ? -14.566 7.349 6.016 1.00 94.00 91 CYS A O 1
ATOM 727 N N . PRO A 1 92 ? -12.945 7.568 7.564 1.00 93.31 92 PRO A N 1
ATOM 728 C CA . PRO A 1 92 ? -13.328 8.930 7.914 1.00 93.31 92 PRO A CA 1
ATOM 729 C C . PRO A 1 92 ? -13.337 9.854 6.693 1.00 93.31 92 PRO A C 1
ATOM 731 O O . PRO A 1 92 ? -12.412 9.827 5.871 1.00 93.31 92 PRO A O 1
ATOM 734 N N . ALA A 1 93 ? -14.315 10.760 6.611 1.00 93.75 93 ALA A N 1
ATOM 735 C CA . ALA A 1 93 ? -14.401 11.757 5.536 1.00 93.75 93 ALA A CA 1
ATOM 736 C C . ALA A 1 93 ? -13.094 12.561 5.387 1.00 93.75 93 ALA A C 1
ATOM 738 O O . ALA A 1 93 ? -12.629 12.855 4.281 1.00 93.75 93 ALA A O 1
ATOM 739 N N . GLY A 1 94 ? -12.427 12.831 6.515 1.00 93.44 94 GLY A N 1
ATOM 740 C CA . GLY A 1 94 ? -11.142 13.514 6.542 1.00 93.44 94 GLY A CA 1
ATOM 741 C C . GLY A 1 94 ? -9.969 12.749 5.925 1.00 93.44 94 GLY A C 1
ATOM 742 O O . GLY A 1 94 ? -8.965 13.372 5.583 1.00 93.44 94 GLY A O 1
ATOM 743 N N . ILE A 1 95 ? -10.088 11.434 5.743 1.00 93.31 95 ILE A N 1
ATOM 744 C CA . ILE A 1 95 ? -9.155 10.608 4.970 1.00 93.31 95 ILE A CA 1
ATOM 745 C C . ILE A 1 95 ? -9.609 10.533 3.512 1.00 93.31 95 ILE A C 1
ATOM 747 O O . ILE A 1 95 ? -8.788 10.749 2.619 1.00 93.31 95 ILE A O 1
ATOM 751 N N . ARG A 1 96 ? -10.912 10.331 3.265 1.00 94.44 96 ARG A N 1
ATOM 752 C CA . ARG A 1 96 ? -11.499 10.266 1.913 1.00 94.44 96 ARG A CA 1
ATOM 753 C C . ARG A 1 96 ? -11.212 11.521 1.085 1.00 94.44 96 ARG A C 1
ATOM 755 O O . ARG A 1 96 ? -10.930 11.401 -0.106 1.00 94.44 96 ARG A O 1
ATOM 762 N N . ARG A 1 97 ? -11.154 12.708 1.706 1.00 95.06 97 ARG A N 1
ATOM 763 C CA . ARG A 1 97 ? -10.756 13.960 1.026 1.00 95.06 97 ARG A CA 1
ATOM 764 C C . ARG A 1 97 ? -9.353 13.909 0.401 1.00 95.06 97 ARG A C 1
ATOM 766 O O . ARG A 1 97 ? -9.085 14.606 -0.568 1.00 95.06 97 ARG A O 1
ATOM 773 N N . HIS A 1 98 ? -8.457 13.055 0.909 1.00 95.06 98 HIS A N 1
ATOM 774 C CA . HIS A 1 98 ? -7.109 12.850 0.355 1.00 95.06 98 HIS A CA 1
ATOM 775 C C . HIS A 1 98 ? -7.053 11.729 -0.690 1.00 95.06 98 HIS A C 1
ATOM 777 O O . HIS A 1 98 ? -5.954 11.305 -1.045 1.00 95.06 98 HIS A O 1
ATOM 783 N N . ARG A 1 99 ? -8.194 11.256 -1.217 1.00 95.94 99 ARG A N 1
ATOM 784 C CA . ARG A 1 99 ? -8.278 10.143 -2.184 1.00 95.94 99 ARG A CA 1
ATOM 785 C C . ARG A 1 99 ? -7.241 10.234 -3.299 1.00 95.94 99 ARG A C 1
ATOM 787 O O . ARG A 1 99 ? -6.537 9.263 -3.544 1.00 95.94 99 ARG A O 1
ATOM 794 N N . ARG A 1 100 ? -7.110 11.398 -3.947 1.00 95.50 100 ARG A N 1
ATOM 795 C CA . ARG A 1 100 ? -6.142 11.602 -5.041 1.00 95.50 100 ARG A CA 1
ATOM 796 C C . ARG A 1 100 ? -4.703 11.319 -4.603 1.00 95.50 100 ARG A C 1
ATOM 798 O O . ARG A 1 100 ? -3.983 10.610 -5.294 1.00 95.50 100 ARG A O 1
ATOM 805 N N . ARG A 1 101 ? -4.308 11.806 -3.422 1.00 95.69 101 ARG A N 1
ATOM 806 C CA . ARG A 1 101 ? -2.978 11.568 -2.843 1.00 95.69 101 ARG A CA 1
ATOM 807 C C . ARG A 1 101 ? -2.771 10.105 -2.453 1.00 95.69 101 ARG A C 1
ATOM 809 O O . ARG A 1 101 ? -1.701 9.568 -2.713 1.00 95.69 101 ARG A O 1
ATOM 816 N N . ILE A 1 102 ? -3.775 9.472 -1.846 1.00 96.25 102 ILE A N 1
ATOM 817 C CA . ILE A 1 102 ? -3.709 8.058 -1.447 1.00 96.25 102 ILE A CA 1
ATOM 818 C C . ILE A 1 102 ? -3.513 7.181 -2.687 1.00 96.25 102 ILE A C 1
ATOM 820 O O . ILE A 1 102 ? -2.583 6.385 -2.725 1.00 96.25 102 ILE A O 1
ATOM 824 N N . LEU A 1 103 ? -4.326 7.387 -3.729 1.00 97.50 103 LEU A N 1
ATOM 825 C CA . LEU A 1 103 ? -4.220 6.644 -4.985 1.00 97.50 103 LEU A CA 1
ATOM 826 C C . LEU A 1 103 ? -2.902 6.925 -5.712 1.00 97.50 103 LEU A C 1
ATOM 828 O O . LEU A 1 103 ? -2.279 5.993 -6.212 1.00 97.50 103 LEU A O 1
ATOM 832 N N . ALA A 1 104 ? -2.437 8.179 -5.739 1.00 96.88 104 ALA A N 1
ATOM 833 C CA . ALA A 1 104 ? -1.129 8.506 -6.300 1.00 96.88 104 ALA A CA 1
ATOM 834 C C . ALA A 1 104 ? -0.024 7.701 -5.600 1.00 96.88 104 ALA A C 1
ATOM 836 O O . ALA A 1 104 ? 0.764 7.029 -6.262 1.00 96.88 104 ALA A O 1
ATOM 837 N N . ASN A 1 105 ? 0.001 7.714 -4.267 1.00 96.25 105 ASN A N 1
ATOM 838 C CA . ASN A 1 105 ? 0.993 6.979 -3.488 1.00 96.25 105 ASN A CA 1
ATOM 839 C C . ASN A 1 105 ? 0.853 5.457 -3.654 1.00 96.25 105 ASN A C 1
ATOM 841 O O . ASN A 1 105 ? 1.863 4.771 -3.752 1.00 96.25 105 ASN A O 1
ATOM 845 N N . ALA A 1 106 ? -0.363 4.928 -3.794 1.00 97.06 106 ALA A N 1
ATOM 846 C CA . ALA A 1 106 ? -0.571 3.518 -4.118 1.00 97.06 106 ALA A CA 1
ATOM 847 C C . ALA A 1 106 ? 0.032 3.140 -5.475 1.00 97.06 106 ALA A C 1
ATOM 849 O O . ALA A 1 106 ? 0.705 2.122 -5.587 1.00 97.06 106 ALA A O 1
ATOM 850 N N . HIS A 1 107 ? -0.122 3.989 -6.496 1.00 97.62 107 HIS A N 1
ATOM 851 C CA . HIS A 1 107 ? 0.560 3.795 -7.775 1.00 97.62 107 HIS A CA 1
ATOM 852 C C . HIS A 1 107 ? 2.089 3.923 -7.650 1.00 97.62 107 HIS A C 1
ATOM 854 O O . HIS A 1 107 ? 2.821 3.184 -8.306 1.00 97.62 107 HIS A O 1
ATOM 860 N N . PHE A 1 108 ? 2.587 4.823 -6.798 1.00 96.00 108 PHE A N 1
ATOM 861 C CA . PHE A 1 108 ? 4.020 4.942 -6.520 1.00 96.00 108 PHE A CA 1
ATOM 862 C C . PHE A 1 108 ? 4.597 3.670 -5.898 1.00 96.00 108 PHE A C 1
ATOM 864 O O . PHE A 1 108 ? 5.686 3.269 -6.295 1.00 96.00 108 PHE A O 1
ATOM 871 N N . GLU A 1 109 ? 3.875 3.034 -4.973 1.00 95.50 109 GLU A N 1
ATOM 872 C CA . GLU A 1 109 ? 4.288 1.766 -4.363 1.00 95.50 109 GLU A CA 1
ATOM 873 C C . GLU A 1 109 ? 4.130 0.585 -5.323 1.00 95.50 109 GLU A C 1
ATOM 875 O O . GLU A 1 109 ? 5.061 -0.199 -5.496 1.00 95.50 109 GLU A O 1
ATOM 880 N N . ALA A 1 110 ? 3.000 0.497 -6.032 1.00 96.19 110 ALA A N 1
ATOM 881 C CA . ALA A 1 110 ? 2.702 -0.574 -6.984 1.00 96.19 110 ALA A CA 1
ATOM 882 C C . ALA A 1 110 ? 3.801 -0.768 -8.040 1.00 96.19 110 ALA A C 1
ATOM 884 O O . ALA A 1 110 ? 4.106 -1.899 -8.415 1.00 96.19 110 ALA A O 1
ATOM 885 N N . ARG A 1 111 ? 4.469 0.316 -8.465 1.00 95.50 111 ARG A N 1
ATOM 886 C CA . ARG A 1 111 ? 5.574 0.251 -9.438 1.00 95.50 111 ARG A CA 1
ATOM 887 C C . ARG A 1 111 ? 6.718 -0.679 -8.995 1.00 95.50 111 ARG A C 1
ATOM 889 O O . ARG A 1 111 ? 7.446 -1.190 -9.844 1.00 95.50 111 ARG A O 1
ATOM 896 N N . ASN A 1 112 ? 6.920 -0.842 -7.683 1.00 92.94 112 ASN A N 1
ATOM 897 C CA . ASN A 1 112 ? 8.002 -1.647 -7.113 1.00 92.94 112 ASN A CA 1
ATOM 898 C C . ASN A 1 112 ? 7.699 -3.153 -7.228 1.00 92.94 112 ASN A C 1
ATOM 900 O O . ASN A 1 112 ? 8.604 -3.975 -7.086 1.00 92.94 112 ASN A 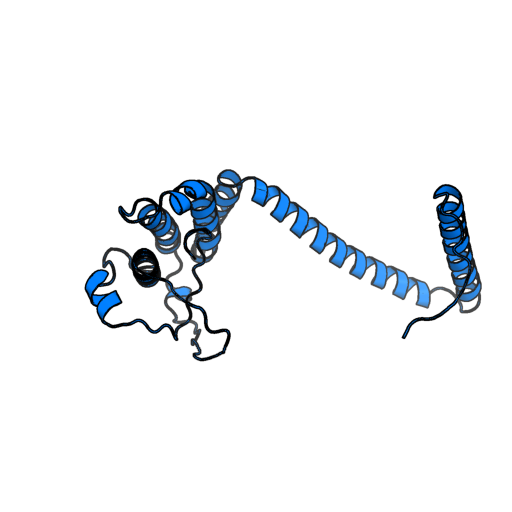O 1
ATOM 904 N N . TYR A 1 113 ? 6.445 -3.506 -7.532 1.00 93.94 113 TYR A N 1
ATOM 905 C CA . TYR A 1 113 ? 5.944 -4.876 -7.564 1.00 93.94 113 TYR A CA 1
ATOM 906 C C . TYR A 1 113 ? 5.631 -5.392 -8.974 1.00 93.94 113 TYR A C 1
ATOM 908 O O . TYR A 1 113 ? 5.301 -6.560 -9.106 1.00 93.94 113 TYR A O 1
ATOM 916 N N . CYS A 1 114 ? 5.817 -4.593 -10.035 1.00 93.88 114 CYS A N 1
ATOM 917 C CA . CYS A 1 114 ? 5.509 -4.992 -11.422 1.00 93.88 114 CYS A CA 1
ATOM 918 C C . CYS A 1 114 ? 6.437 -6.081 -12.015 1.00 93.88 114 CYS A C 1
ATOM 920 O O . CYS A 1 114 ? 6.330 -6.411 -13.195 1.00 93.88 114 CYS A O 1
ATOM 922 N N . GLY A 1 115 ? 7.408 -6.600 -11.257 1.00 91.38 115 GLY A N 1
ATOM 923 C CA . GLY A 1 115 ? 8.359 -7.600 -11.752 1.00 91.38 115 GLY A CA 1
ATOM 924 C C . GLY A 1 115 ? 9.175 -7.096 -12.947 1.00 91.38 115 GLY A C 1
ATOM 925 O O . GLY A 1 115 ? 9.740 -5.996 -12.905 1.00 91.38 115 GLY A O 1
ATOM 926 N N . LYS A 1 116 ? 9.233 -7.901 -14.017 1.00 91.62 116 LYS A N 1
ATOM 927 C CA . LYS A 1 116 ? 9.936 -7.578 -15.274 1.00 91.62 116 LYS A CA 1
ATOM 928 C C . LYS A 1 116 ? 9.131 -6.672 -16.218 1.00 91.62 116 LYS A C 1
ATOM 930 O O . LYS A 1 116 ? 9.700 -6.171 -17.184 1.00 91.62 116 LYS A O 1
ATOM 935 N N . ASP A 1 117 ? 7.856 -6.404 -15.932 1.00 92.88 117 ASP A N 1
ATOM 936 C CA . ASP A 1 117 ? 7.008 -5.578 -16.792 1.00 92.88 117 ASP A CA 1
ATOM 937 C C . ASP A 1 117 ? 7.355 -4.082 -16.656 1.00 92.88 117 ASP A C 1
ATOM 939 O O . ASP A 1 117 ? 6.953 -3.374 -15.723 1.00 92.88 117 ASP A O 1
ATOM 943 N N . GLY A 1 118 ? 8.142 -3.587 -17.612 1.00 92.88 118 GLY A N 1
ATOM 944 C CA . GLY A 1 118 ? 8.516 -2.178 -17.693 1.00 92.88 118 GLY A CA 1
ATOM 945 C C . GLY A 1 118 ? 7.355 -1.254 -18.073 1.00 92.88 118 GLY A C 1
ATOM 946 O O . GLY A 1 118 ? 7.348 -0.092 -17.657 1.00 92.88 118 GLY A O 1
ATOM 947 N N . TRP A 1 119 ? 6.367 -1.747 -18.822 1.00 94.25 119 TRP A N 1
ATOM 948 C CA . TRP A 1 119 ? 5.211 -0.963 -19.254 1.00 94.25 119 TRP A CA 1
ATOM 949 C C . TRP A 1 119 ? 4.250 -0.720 -18.100 1.00 94.25 119 TRP A C 1
ATOM 951 O O . TRP A 1 119 ? 3.890 0.435 -17.850 1.00 94.25 119 TRP A O 1
ATOM 961 N N . ALA A 1 120 ? 3.919 -1.758 -17.328 1.00 94.12 120 ALA A N 1
ATOM 962 C CA . ALA A 1 120 ? 3.145 -1.615 -16.098 1.00 94.12 120 ALA A CA 1
ATOM 963 C C . ALA A 1 120 ? 3.820 -0.621 -15.144 1.00 94.12 120 ALA A C 1
ATOM 965 O O . ALA A 1 120 ? 3.187 0.329 -14.673 1.00 94.12 120 ALA A O 1
ATOM 966 N N . ARG A 1 121 ? 5.139 -0.745 -14.944 1.00 95.75 121 ARG A N 1
ATOM 967 C CA . ARG A 1 121 ? 5.906 0.173 -14.090 1.00 95.75 121 ARG A CA 1
ATOM 968 C C . ARG A 1 121 ? 5.779 1.632 -14.536 1.00 95.75 121 ARG A C 1
ATOM 970 O O . ARG A 1 121 ? 5.522 2.508 -13.706 1.00 95.75 121 ARG A O 1
ATOM 977 N N . ARG A 1 122 ? 5.926 1.905 -15.840 1.00 96.06 122 ARG A N 1
ATOM 978 C CA . ARG A 1 122 ? 5.745 3.251 -16.415 1.00 96.06 122 ARG A CA 1
ATOM 979 C C . ARG A 1 122 ? 4.313 3.746 -16.239 1.00 96.06 122 ARG A C 1
ATOM 981 O O . ARG A 1 122 ? 4.125 4.878 -15.806 1.00 96.06 122 ARG A O 1
ATOM 988 N N . ARG A 1 123 ? 3.308 2.904 -16.495 1.00 96.25 123 ARG A N 1
ATOM 989 C CA . ARG A 1 123 ? 1.886 3.237 -16.306 1.00 96.25 123 ARG A CA 1
ATOM 990 C C . ARG A 1 123 ? 1.593 3.652 -14.865 1.00 96.25 123 ARG A C 1
ATOM 992 O O . ARG A 1 123 ? 0.958 4.684 -14.650 1.00 96.25 123 ARG A O 1
ATOM 999 N N . HIS A 1 124 ? 2.079 2.898 -13.880 1.00 97.44 124 HIS A N 1
ATOM 1000 C CA . HIS A 1 124 ? 1.948 3.255 -12.467 1.00 97.44 124 HIS A CA 1
ATOM 1001 C C . HIS A 1 124 ? 2.657 4.578 -12.150 1.00 97.44 124 HIS A C 1
ATOM 1003 O O . HIS A 1 124 ? 2.082 5.447 -11.497 1.00 97.44 124 HIS A O 1
ATOM 1009 N N . TYR A 1 125 ? 3.864 4.789 -12.674 1.00 95.44 125 TYR A N 1
ATOM 1010 C CA . TYR A 1 125 ? 4.583 6.044 -12.468 1.00 95.44 125 TYR A CA 1
ATOM 1011 C C . TYR A 1 125 ? 3.858 7.259 -13.071 1.00 95.44 125 TYR A C 1
ATOM 1013 O O . TYR A 1 125 ? 3.711 8.281 -12.404 1.00 95.44 125 TYR A O 1
ATOM 1021 N N . LEU A 1 126 ? 3.324 7.136 -14.288 1.00 96.00 126 LEU A N 1
ATOM 1022 C CA . LEU A 1 126 ? 2.516 8.181 -14.919 1.00 96.00 126 LEU A CA 1
ATOM 1023 C C . LEU A 1 126 ? 1.251 8.475 -14.105 1.00 96.00 126 LEU A C 1
ATOM 1025 O O . LEU A 1 126 ? 0.946 9.635 -13.839 1.00 96.00 126 LEU A O 1
ATOM 1029 N N . ARG A 1 127 ? 0.548 7.439 -13.630 1.00 96.62 127 ARG A N 1
ATOM 1030 C CA . ARG A 1 127 ? -0.632 7.601 -12.763 1.00 96.62 127 ARG A CA 1
ATOM 1031 C C . ARG A 1 127 ? -0.295 8.323 -11.457 1.00 96.62 127 ARG A C 1
ATOM 1033 O O . ARG A 1 127 ? -1.068 9.181 -11.041 1.00 96.62 127 ARG A O 1
ATOM 1040 N N . TYR A 1 128 ? 0.857 8.039 -10.845 1.00 96.06 128 TYR A N 1
ATOM 1041 C CA . TYR A 1 128 ? 1.346 8.763 -9.664 1.00 96.06 128 TYR A CA 1
ATOM 1042 C C . TYR A 1 128 ? 1.506 10.272 -9.916 1.00 96.06 128 TYR A C 1
ATOM 1044 O O . TYR A 1 128 ? 1.145 11.077 -9.054 1.00 96.06 128 TYR A O 1
ATOM 1052 N N . LEU A 1 129 ? 2.014 10.661 -11.091 1.00 94.81 129 LEU A N 1
ATOM 1053 C CA . LEU A 1 129 ? 2.188 12.068 -11.463 1.00 94.81 129 LEU A CA 1
ATOM 1054 C C . LEU A 1 129 ? 0.850 12.743 -11.789 1.00 94.81 129 LEU A C 1
ATOM 1056 O O . LEU A 1 129 ? 0.567 13.815 -11.259 1.00 94.81 129 LEU A O 1
ATOM 1060 N N . VAL A 1 130 ? 0.006 12.095 -12.597 1.00 95.06 130 VAL A N 1
ATOM 1061 C CA . VAL A 1 130 ? -1.293 12.635 -13.036 1.00 95.06 130 VAL A CA 1
ATOM 1062 C C . VAL A 1 130 ? -2.255 12.825 -11.861 1.00 95.06 130 VAL A C 1
ATOM 1064 O O . VAL A 1 130 ? -2.936 13.843 -11.773 1.00 95.06 130 VAL A O 1
ATOM 1067 N N . LEU A 1 131 ? -2.306 11.874 -10.924 1.00 94.00 131 LEU A N 1
ATOM 1068 C CA . LEU A 1 131 ? -3.218 11.951 -9.778 1.00 94.00 131 LEU A CA 1
ATOM 1069 C C . LEU A 1 131 ? -2.815 13.026 -8.761 1.00 94.00 131 LEU A C 1
ATOM 1071 O O . LEU A 1 131 ? -3.669 13.496 -8.006 1.00 94.00 131 LEU A O 1
ATOM 1075 N N . HIS A 1 132 ? -1.537 13.410 -8.709 1.00 90.31 132 HIS A N 1
ATOM 1076 C CA . HIS A 1 132 ? -1.044 14.400 -7.756 1.00 90.31 132 HIS A CA 1
ATOM 1077 C C . HIS A 1 132 ? 0.099 15.247 -8.360 1.00 90.31 132 HIS A C 1
ATOM 1079 O O . HIS A 1 132 ? 1.271 15.026 -8.034 1.00 90.31 132 HIS A O 1
ATOM 1085 N N . PRO A 1 133 ? -0.228 16.259 -9.192 1.00 88.50 133 PRO A N 1
ATOM 1086 C CA . PRO A 1 133 ? 0.735 17.016 -10.006 1.00 88.50 133 PRO A CA 1
ATOM 1087 C C . PRO A 1 133 ? 1.855 17.711 -9.228 1.00 88.50 133 PRO A C 1
ATOM 1089 O O . PRO A 1 133 ? 2.958 17.866 -9.743 1.00 88.50 133 PRO A O 1
ATOM 1092 N N . VAL A 1 134 ? 1.637 18.049 -7.951 1.00 89.38 134 VAL A N 1
ATOM 1093 C CA . VAL A 1 134 ? 2.691 18.571 -7.053 1.00 89.38 134 VAL A CA 1
ATOM 1094 C C . VAL A 1 134 ? 3.903 17.628 -6.986 1.00 89.38 134 VAL A C 1
ATOM 1096 O O . VAL A 1 134 ? 5.028 18.053 -6.727 1.00 89.38 134 VAL A O 1
ATOM 1099 N N . ASN A 1 135 ? 3.714 16.336 -7.259 1.00 86.75 135 ASN A N 1
ATOM 1100 C CA . ASN A 1 135 ? 4.808 15.378 -7.319 1.00 86.75 135 ASN A CA 1
ATOM 1101 C C . ASN A 1 135 ? 5.739 15.595 -8.520 1.00 86.75 135 ASN A C 1
ATOM 1103 O O . ASN A 1 135 ? 6.910 15.246 -8.406 1.00 86.75 135 ASN A O 1
ATOM 1107 N N . ILE A 1 136 ? 5.279 16.209 -9.616 1.00 85.88 136 ILE A N 1
ATOM 1108 C CA . ILE A 1 136 ? 6.126 16.587 -10.761 1.00 85.88 136 ILE A CA 1
ATOM 1109 C C . ILE A 1 136 ? 7.196 17.573 -10.293 1.00 85.88 136 ILE A C 1
ATOM 1111 O O . ILE A 1 136 ? 8.385 17.339 -10.498 1.00 85.88 136 ILE A O 1
ATOM 1115 N N . VAL A 1 137 ? 6.788 18.613 -9.558 1.00 85.94 137 VAL A N 1
ATOM 1116 C CA . VAL A 1 137 ? 7.710 19.596 -8.970 1.00 85.94 137 VAL A CA 1
ATOM 1117 C C . VAL A 1 137 ? 8.729 18.905 -8.059 1.00 85.94 137 VAL A C 1
ATOM 1119 O O . VAL A 1 137 ? 9.920 19.197 -8.129 1.00 85.94 137 VAL A O 1
ATOM 1122 N N . ARG A 1 138 ? 8.299 17.929 -7.246 1.00 81.19 138 ARG A N 1
ATOM 1123 C CA . ARG A 1 138 ? 9.206 17.156 -6.372 1.00 81.19 138 ARG A CA 1
ATOM 1124 C C . ARG A 1 138 ? 10.202 16.305 -7.163 1.00 81.19 138 ARG A C 1
ATOM 1126 O O . ARG A 1 138 ? 11.356 16.205 -6.753 1.00 81.19 138 ARG A O 1
ATOM 1133 N N . VAL A 1 139 ? 9.775 15.698 -8.271 1.00 82.56 139 VAL A N 1
ATOM 1134 C CA . VAL A 1 139 ? 10.652 14.918 -9.158 1.00 82.56 139 VAL A CA 1
ATOM 1135 C C . VAL A 1 139 ? 11.699 15.825 -9.804 1.00 82.56 139 VAL A C 1
ATOM 1137 O O . VAL A 1 139 ? 12.889 15.523 -9.719 1.00 82.56 139 VAL A O 1
ATOM 1140 N N . LEU A 1 140 ? 11.281 16.965 -10.360 1.00 82.50 140 LEU A N 1
ATOM 1141 C CA . LEU A 1 140 ? 12.181 17.945 -10.975 1.00 82.50 140 LEU A CA 1
ATOM 1142 C C . LEU A 1 140 ? 13.175 18.529 -9.958 1.00 82.50 140 LEU A C 1
ATOM 1144 O O . LEU A 1 140 ? 14.376 18.568 -10.217 1.00 82.50 140 LEU A O 1
ATOM 1148 N N . ALA A 1 141 ? 12.707 18.891 -8.760 1.00 79.00 141 ALA A N 1
ATOM 1149 C CA . ALA A 1 141 ? 13.566 19.365 -7.675 1.00 79.00 141 ALA A CA 1
ATOM 1150 C C . ALA A 1 141 ? 14.552 18.290 -7.176 1.00 79.00 141 ALA A C 1
ATOM 1152 O O . ALA A 1 141 ? 15.659 18.597 -6.736 1.00 79.00 141 ALA A O 1
ATOM 1153 N N . GLY A 1 142 ? 14.173 17.010 -7.226 1.00 74.56 142 GLY A N 1
ATOM 1154 C CA . GLY A 1 142 ? 15.080 15.901 -6.932 1.00 74.56 142 GLY A CA 1
ATOM 1155 C C . GLY A 1 142 ? 16.171 15.743 -7.993 1.00 74.56 142 GLY A C 1
ATOM 1156 O O . GLY A 1 142 ? 17.327 15.474 -7.656 1.00 74.56 142 GLY A O 1
ATOM 1157 N N . PHE A 1 143 ? 15.819 15.947 -9.264 1.00 74.06 143 PHE A N 1
ATOM 1158 C CA . PHE A 1 143 ? 16.762 15.904 -10.378 1.00 74.06 143 PHE A CA 1
ATOM 1159 C C . PHE A 1 143 ? 17.787 17.039 -10.295 1.00 74.06 143 PHE A C 1
ATOM 1161 O O . PHE A 1 143 ? 18.985 16.771 -10.363 1.00 74.06 143 PHE A O 1
ATOM 1168 N N . SER A 1 144 ? 17.348 18.276 -10.037 1.00 73.69 144 SER A N 1
ATOM 1169 C CA . SER A 1 144 ? 18.253 19.425 -9.894 1.00 73.69 144 SER A CA 1
ATOM 1170 C C . SER A 1 144 ? 19.254 19.237 -8.751 1.00 73.69 144 SER A C 1
ATOM 1172 O O . SER A 1 144 ? 20.437 19.513 -8.921 1.00 73.69 144 SER A O 1
ATOM 1174 N N . ARG A 1 145 ? 18.835 18.665 -7.615 1.00 74.62 145 ARG A N 1
ATOM 1175 C CA . ARG A 1 145 ? 19.747 18.324 -6.507 1.00 74.62 145 ARG A CA 1
ATOM 1176 C C . ARG A 1 145 ? 20.808 17.300 -6.909 1.00 74.62 145 ARG A C 1
ATOM 1178 O O . ARG A 1 145 ? 21.972 17.473 -6.562 1.00 74.62 145 ARG A O 1
ATOM 1185 N N . ARG A 1 146 ? 20.432 16.244 -7.638 1.00 77.81 146 ARG A N 1
ATOM 1186 C CA . ARG A 1 146 ? 21.392 15.237 -8.127 1.00 77.81 146 ARG A CA 1
ATOM 1187 C C . ARG A 1 146 ? 22.354 15.831 -9.146 1.00 77.81 146 ARG A C 1
ATOM 1189 O O . ARG A 1 146 ? 23.554 15.601 -9.040 1.00 77.81 146 ARG A O 1
ATOM 1196 N N . LEU A 1 147 ? 21.838 16.638 -10.071 1.00 80.19 147 LEU A N 1
ATOM 1197 C CA . LEU A 1 147 ? 22.650 17.352 -11.046 1.00 80.19 147 LEU A CA 1
ATOM 1198 C C . LEU A 1 147 ? 23.651 18.280 -10.348 1.00 80.19 147 LEU A C 1
ATOM 1200 O O . LEU A 1 147 ? 24.825 18.252 -10.683 1.00 80.19 147 LEU A O 1
ATOM 1204 N N . LEU A 1 148 ? 23.233 19.017 -9.316 1.00 80.88 148 LEU A N 1
ATOM 1205 C CA . LEU A 1 148 ? 24.126 19.856 -8.512 1.00 80.88 148 LEU A CA 1
ATOM 1206 C C . LEU A 1 148 ? 25.224 19.050 -7.807 1.00 80.88 148 LEU A C 1
ATOM 1208 O O . LEU A 1 148 ? 26.362 19.508 -7.740 1.00 80.88 148 LEU A O 1
ATOM 1212 N N . VAL A 1 149 ? 24.922 17.855 -7.290 1.00 81.19 149 VAL A N 1
ATOM 1213 C CA . VAL A 1 149 ? 25.938 16.973 -6.686 1.00 81.19 149 VAL A CA 1
ATOM 1214 C C . VAL A 1 149 ? 26.947 16.505 -7.735 1.00 81.19 149 VAL A C 1
ATOM 1216 O O . VAL A 1 149 ? 28.149 16.562 -7.479 1.00 81.19 149 VAL A O 1
ATOM 1219 N N . ILE A 1 150 ? 26.474 16.101 -8.917 1.00 85.38 150 ILE A N 1
ATOM 1220 C CA . ILE A 1 150 ? 27.331 15.687 -10.035 1.00 85.38 150 ILE A CA 1
ATOM 1221 C C . ILE A 1 150 ? 28.192 16.863 -10.503 1.00 85.38 150 ILE A C 1
ATOM 1223 O O . ILE A 1 150 ? 29.410 16.734 -10.557 1.00 85.38 150 ILE A O 1
ATOM 1227 N N . LEU A 1 151 ? 27.594 18.029 -10.752 1.00 84.94 151 LEU A N 1
ATOM 1228 C CA . LEU A 1 151 ? 28.303 19.245 -11.152 1.00 84.94 151 LEU A CA 1
ATOM 1229 C C . LEU A 1 151 ? 29.359 19.644 -10.117 1.00 84.94 151 LEU A C 1
ATOM 1231 O O . LEU A 1 151 ? 30.486 19.941 -10.489 1.00 84.94 151 LEU A O 1
ATOM 1235 N N . ARG A 1 152 ? 29.053 19.573 -8.814 1.00 83.94 152 ARG A N 1
ATOM 1236 C CA . ARG A 1 152 ? 30.037 19.801 -7.738 1.00 83.94 152 ARG A CA 1
ATOM 1237 C C . ARG A 1 152 ? 31.162 18.767 -7.722 1.00 83.94 152 ARG A C 1
ATOM 1239 O O . ARG A 1 152 ? 32.277 19.098 -7.327 1.00 83.94 152 ARG A O 1
ATOM 1246 N N . ALA A 1 153 ? 30.887 17.512 -8.067 1.00 82.69 153 ALA A N 1
ATOM 1247 C CA . ALA A 1 153 ? 31.912 16.473 -8.159 1.00 82.69 153 ALA A CA 1
ATOM 1248 C C . ALA A 1 153 ? 32.822 16.693 -9.379 1.00 82.69 153 ALA A C 1
ATOM 1250 O O . ALA A 1 153 ? 34.041 16.606 -9.253 1.00 82.69 153 ALA A O 1
ATOM 1251 N N . VAL A 1 154 ? 32.236 17.051 -10.524 1.00 86.69 154 VAL A N 1
ATOM 1252 C CA . VAL A 1 154 ? 32.958 17.390 -11.757 1.00 86.69 154 VAL A CA 1
ATOM 1253 C C . VAL A 1 154 ? 33.808 18.643 -11.556 1.00 86.69 154 VAL A C 1
ATOM 1255 O O . VAL A 1 154 ? 35.009 18.587 -11.784 1.00 86.69 154 VAL A O 1
ATOM 1258 N N . LEU A 1 155 ? 33.237 19.732 -11.029 1.00 83.81 155 LEU A N 1
ATOM 1259 C CA . LEU A 1 155 ? 33.961 20.974 -10.731 1.00 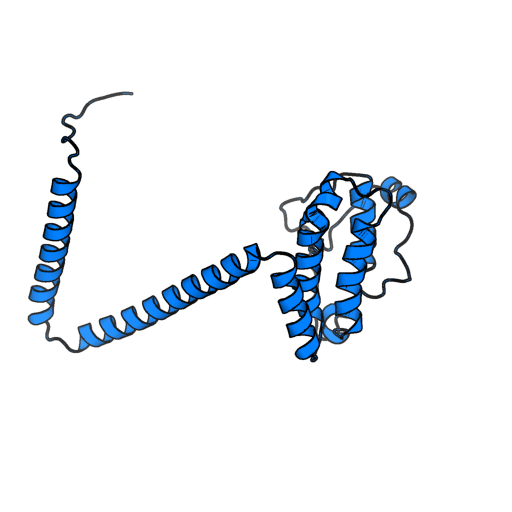83.81 155 LEU A CA 1
ATOM 1260 C C . LEU A 1 155 ? 35.143 20.741 -9.785 1.00 83.81 155 LEU A C 1
ATOM 1262 O O . LEU A 1 155 ? 36.222 21.265 -10.032 1.00 83.81 155 LEU A O 1
ATOM 1266 N N . ARG A 1 156 ? 34.979 19.920 -8.737 1.00 78.56 156 ARG A N 1
ATOM 1267 C CA . ARG A 1 156 ? 36.088 19.559 -7.837 1.00 78.56 156 ARG A CA 1
ATOM 1268 C C . ARG A 1 156 ? 37.190 18.773 -8.539 1.00 78.56 156 ARG A C 1
ATOM 1270 O O . ARG A 1 156 ? 38.356 19.043 -8.280 1.00 78.56 156 ARG A O 1
ATOM 1277 N N . ARG A 1 157 ? 36.845 17.842 -9.434 1.00 78.38 157 ARG A N 1
ATOM 1278 C CA . ARG A 1 157 ? 37.841 17.133 -10.253 1.00 78.38 157 ARG A CA 1
ATOM 1279 C C . ARG A 1 157 ? 38.561 18.085 -11.200 1.00 78.38 157 ARG A C 1
ATOM 1281 O O . ARG A 1 157 ? 39.781 18.079 -11.214 1.00 78.38 157 ARG A O 1
ATOM 1288 N N . CYS A 1 158 ? 37.829 18.933 -11.920 1.00 75.00 158 CYS A N 1
ATOM 1289 C CA . CYS A 1 158 ? 38.415 19.909 -12.835 1.00 75.00 158 CYS A CA 1
ATOM 1290 C C . CYS A 1 158 ? 39.355 20.872 -12.099 1.00 75.00 158 CYS A C 1
ATOM 1292 O O . CYS A 1 158 ? 40.494 21.024 -12.522 1.00 75.00 158 CYS A O 1
ATOM 1294 N N . LEU A 1 159 ? 38.927 21.448 -10.970 1.00 70.50 159 LEU A N 1
ATOM 1295 C CA . LEU A 1 159 ? 39.743 22.362 -10.161 1.00 70.50 159 LEU A CA 1
ATOM 1296 C C . LEU A 1 159 ? 40.942 21.665 -9.499 1.00 70.50 159 LEU A C 1
ATOM 1298 O O . LEU A 1 159 ? 42.022 22.245 -9.469 1.00 70.50 159 LEU A O 1
ATOM 1302 N N . GLY A 1 160 ? 40.794 20.419 -9.035 1.00 59.84 160 GLY A N 1
ATOM 1303 C CA . GLY A 1 160 ? 41.911 19.617 -8.519 1.00 59.84 160 GLY A CA 1
ATOM 1304 C C . GLY A 1 160 ? 42.969 19.341 -9.591 1.00 59.84 160 GLY A C 1
ATOM 1305 O O . GLY A 1 160 ? 44.143 19.605 -9.380 1.00 59.84 160 GLY A O 1
ATOM 1306 N N . THR A 1 161 ? 42.546 18.942 -10.795 1.00 55.75 161 THR A N 1
ATOM 1307 C CA . THR A 1 161 ? 43.459 18.731 -11.936 1.00 55.75 161 THR A CA 1
ATOM 1308 C C . THR A 1 161 ? 44.061 20.017 -12.508 1.00 55.75 161 THR A C 1
ATOM 1310 O O . THR A 1 161 ? 45.022 19.955 -13.277 1.00 55.75 161 THR A O 1
ATOM 1313 N N . TRP A 1 162 ? 43.475 21.174 -12.186 1.00 47.97 162 TRP A N 1
ATOM 1314 C CA . TRP A 1 162 ? 43.989 22.489 -12.567 1.00 47.97 162 TRP A CA 1
ATOM 1315 C C . TRP A 1 162 ? 45.034 22.990 -11.563 1.00 47.97 162 TRP A C 1
ATOM 1317 O O . TRP A 1 162 ? 46.016 23.600 -11.971 1.00 47.97 162 TRP A O 1
ATOM 1327 N N . GLY A 1 163 ? 44.875 22.666 -10.272 1.00 48.56 163 GLY A N 1
ATOM 1328 C CA . GLY A 1 163 ? 45.886 22.906 -9.239 1.00 48.56 163 GLY A CA 1
ATOM 1329 C C . GLY A 1 163 ? 47.214 22.219 -9.562 1.00 48.56 163 GLY A C 1
ATOM 1330 O O . GLY A 1 163 ? 48.253 22.868 -9.549 1.00 48.56 163 GLY A O 1
ATOM 1331 N N . ASP A 1 164 ? 47.180 20.960 -9.991 1.00 50.56 164 ASP A N 1
ATOM 1332 C CA . ASP A 1 164 ? 48.404 20.199 -10.291 1.00 50.56 164 ASP A CA 1
ATOM 1333 C C . ASP A 1 164 ? 49.134 20.656 -11.573 1.00 50.56 164 ASP A C 1
ATOM 1335 O O . ASP A 1 164 ? 50.277 20.269 -11.808 1.00 50.56 164 ASP A O 1
ATOM 1339 N N . ARG A 1 165 ? 48.500 21.492 -12.413 1.00 49.59 165 ARG A N 1
ATOM 1340 C CA . ARG A 1 165 ? 49.065 21.992 -13.683 1.00 49.59 165 ARG A CA 1
ATOM 1341 C C . ARG A 1 165 ? 49.560 23.438 -13.647 1.00 49.59 165 ARG A C 1
ATOM 1343 O O . ARG A 1 165 ? 50.167 23.884 -14.618 1.00 49.59 165 ARG A O 1
ATOM 1350 N N . VAL A 1 166 ? 49.329 24.170 -12.559 1.00 49.50 166 VAL A N 1
ATOM 1351 C CA . VAL A 1 166 ? 49.793 25.556 -12.403 1.00 49.50 166 VAL A CA 1
ATOM 1352 C C . VAL A 1 166 ? 50.960 25.571 -11.424 1.00 49.50 166 VAL A C 1
ATOM 1354 O O . VAL A 1 166 ? 50.801 25.202 -10.262 1.00 49.50 166 VAL A O 1
ATOM 1357 N N . SER A 1 167 ? 52.135 26.004 -11.892 1.00 52.28 167 SER A N 1
ATOM 1358 C CA . SER A 1 167 ? 53.331 26.145 -11.060 1.00 52.28 167 SER A CA 1
ATOM 1359 C C . SER A 1 167 ? 53.047 26.990 -9.809 1.00 52.28 167 SER A C 1
ATOM 1361 O O . SER A 1 167 ? 52.248 27.931 -9.819 1.00 52.28 167 SER A O 1
ATOM 1363 N N . PHE A 1 168 ? 53.725 26.644 -8.713 1.00 47.69 168 PHE A N 1
ATOM 1364 C CA . PHE A 1 168 ? 53.522 27.149 -7.346 1.00 47.69 168 PHE A CA 1
ATOM 1365 C C . PHE A 1 168 ? 53.466 28.692 -7.220 1.00 47.69 168 PHE A C 1
ATOM 1367 O O . PHE A 1 168 ? 52.846 29.230 -6.302 1.00 47.69 168 PHE A O 1
ATOM 1374 N N . GLN A 1 169 ? 54.057 29.429 -8.168 1.00 48.72 169 GLN A N 1
ATOM 1375 C CA . GLN A 1 169 ? 54.048 30.897 -8.219 1.00 48.72 169 GLN A CA 1
ATOM 1376 C C . GLN A 1 169 ? 52.714 31.490 -8.724 1.00 48.72 169 GLN A C 1
ATOM 1378 O O . GLN A 1 169 ? 52.284 32.535 -8.235 1.00 48.72 169 GLN A O 1
ATOM 1383 N N . GLY A 1 170 ? 52.010 30.811 -9.639 1.00 50.66 170 GLY A N 1
ATOM 1384 C CA . GLY A 1 170 ? 50.721 31.263 -10.183 1.00 50.66 170 GLY A CA 1
ATOM 1385 C C . GLY A 1 170 ? 49.543 31.065 -9.223 1.00 50.66 170 GLY A C 1
ATOM 1386 O O . GLY A 1 170 ? 48.619 31.879 -9.193 1.00 50.66 170 GLY A O 1
ATOM 1387 N N . GLN A 1 171 ? 49.599 30.030 -8.377 1.00 53.16 171 GLN A N 1
ATOM 1388 C CA . GLN A 1 171 ? 48.543 29.719 -7.405 1.00 53.16 171 GLN A CA 1
ATOM 1389 C C . GLN A 1 171 ? 48.401 30.789 -6.309 1.00 53.16 171 GLN A C 1
ATOM 1391 O O . GLN A 1 171 ? 47.285 31.101 -5.895 1.00 53.16 171 GLN A O 1
ATOM 1396 N N . ARG A 1 172 ? 49.511 31.402 -5.867 1.00 52.62 172 ARG A N 1
ATOM 1397 C CA . ARG A 1 172 ? 49.489 32.482 -4.863 1.00 52.62 172 ARG A CA 1
ATOM 1398 C C . ARG A 1 172 ? 48.841 33.756 -5.400 1.00 52.62 172 ARG A C 1
ATOM 1400 O O . ARG A 1 172 ? 48.017 34.350 -4.712 1.00 52.62 172 ARG A O 1
ATOM 1407 N N . LEU A 1 173 ? 49.158 34.138 -6.637 1.00 54.16 173 LEU A N 1
ATOM 1408 C CA . LEU A 1 173 ? 48.572 35.318 -7.279 1.00 54.16 173 LEU A CA 1
ATOM 1409 C C . LEU A 1 173 ? 47.072 35.132 -7.536 1.00 54.16 173 LEU A C 1
ATOM 1411 O O . LEU A 1 173 ? 46.291 36.032 -7.239 1.00 54.16 173 LEU A O 1
ATOM 1415 N N . TRP A 1 174 ? 46.651 33.948 -7.993 1.00 51.38 174 TRP A N 1
ATOM 1416 C CA . TRP A 1 174 ? 45.237 33.645 -8.230 1.00 51.38 174 TRP A CA 1
ATOM 1417 C C . TRP A 1 174 ? 44.409 33.528 -6.950 1.00 51.38 174 TRP A C 1
ATOM 1419 O O . TRP A 1 174 ? 43.297 34.048 -6.905 1.00 51.38 174 TRP A O 1
ATOM 1429 N N . ALA A 1 175 ? 44.936 32.909 -5.890 1.00 55.47 175 ALA A N 1
ATOM 1430 C CA . ALA A 1 175 ? 44.246 32.851 -4.602 1.00 55.47 175 ALA A CA 1
ATOM 1431 C C . ALA A 1 175 ? 44.058 34.254 -3.998 1.00 55.47 175 ALA A C 1
ATOM 1433 O O . ALA A 1 175 ? 42.976 34.569 -3.502 1.00 55.47 175 ALA A O 1
ATOM 1434 N N . VAL A 1 176 ? 45.071 35.121 -4.107 1.00 61.94 176 VAL A N 1
ATOM 1435 C CA . VAL A 1 176 ? 44.993 36.522 -3.663 1.00 61.94 176 VAL A CA 1
ATOM 1436 C C . VAL A 1 176 ? 43.996 37.318 -4.511 1.00 61.94 176 VAL A C 1
ATOM 1438 O O . VAL A 1 176 ? 43.190 38.057 -3.944 1.00 61.94 176 VAL A O 1
ATOM 1441 N N . LEU A 1 177 ? 43.977 37.125 -5.835 1.00 61.91 177 LEU A N 1
ATOM 1442 C CA . LEU A 1 177 ? 43.013 37.751 -6.750 1.00 61.91 177 LEU A CA 1
ATOM 1443 C C . LEU A 1 177 ? 41.576 37.287 -6.489 1.00 61.91 177 LEU A C 1
ATOM 1445 O O . LEU A 1 177 ? 40.690 38.126 -6.355 1.00 61.91 177 LEU A O 1
ATOM 1449 N N . CYS A 1 178 ? 41.326 35.983 -6.345 1.00 61.22 178 CYS A N 1
ATOM 1450 C CA . CYS A 1 178 ? 40.001 35.460 -6.008 1.00 61.22 178 CYS A CA 1
ATOM 1451 C C . CYS A 1 178 ? 39.531 35.958 -4.637 1.00 61.22 178 CYS A C 1
ATOM 1453 O O . CYS A 1 178 ? 38.376 36.359 -4.503 1.00 61.22 178 CYS A O 1
ATOM 1455 N N . PHE A 1 179 ? 40.415 35.997 -3.636 1.00 65.94 179 PHE A N 1
ATOM 1456 C CA . PHE A 1 179 ? 40.084 36.541 -2.320 1.00 65.94 179 PHE A CA 1
ATOM 1457 C C . PHE A 1 179 ? 39.771 38.043 -2.394 1.00 65.94 179 PHE A C 1
ATOM 1459 O O . PHE A 1 179 ? 38.805 38.495 -1.782 1.00 65.94 179 PHE A O 1
ATOM 1466 N N . HIS A 1 180 ? 40.511 38.816 -3.199 1.00 64.75 180 HIS A N 1
ATOM 1467 C CA . HIS A 1 180 ? 40.222 40.234 -3.428 1.00 64.75 180 HIS A CA 1
ATOM 1468 C C . HIS A 1 180 ? 38.914 40.457 -4.185 1.00 64.75 180 HIS A C 1
ATOM 1470 O O . HIS A 1 180 ? 38.140 41.323 -3.794 1.00 64.75 180 HIS A O 1
ATOM 1476 N N . ILE A 1 181 ? 38.624 39.670 -5.221 1.00 71.69 181 ILE A N 1
ATOM 1477 C CA . ILE A 1 181 ? 37.384 39.782 -5.998 1.00 71.69 181 ILE A CA 1
ATOM 1478 C C . ILE A 1 181 ? 36.177 39.431 -5.123 1.00 71.69 181 ILE A C 1
ATOM 1480 O O . ILE A 1 181 ? 35.200 40.174 -5.115 1.00 71.69 181 ILE A O 1
ATOM 1484 N N . ILE A 1 182 ? 36.256 38.357 -4.329 1.00 69.81 182 ILE A N 1
ATOM 1485 C CA . ILE A 1 182 ? 35.193 37.973 -3.389 1.00 69.81 182 ILE A CA 1
ATOM 1486 C C . ILE A 1 182 ? 35.019 39.047 -2.307 1.00 69.81 182 ILE A C 1
ATOM 1488 O O . ILE A 1 182 ? 33.891 39.437 -2.009 1.00 69.81 182 ILE A O 1
ATOM 1492 N N . ARG A 1 183 ? 36.116 39.587 -1.759 1.00 66.81 183 ARG A N 1
ATOM 1493 C CA . ARG A 1 183 ? 36.076 40.680 -0.777 1.00 66.81 183 ARG A CA 1
ATOM 1494 C C . ARG A 1 183 ? 35.465 41.951 -1.369 1.00 66.81 183 ARG A C 1
ATOM 1496 O O . ARG A 1 183 ? 34.633 42.571 -0.718 1.00 66.81 183 ARG A O 1
ATOM 1503 N N . LEU A 1 184 ? 35.827 42.325 -2.595 1.00 66.88 184 LEU A N 1
ATOM 1504 C CA . LEU A 1 184 ? 35.266 43.483 -3.294 1.00 66.88 184 LEU 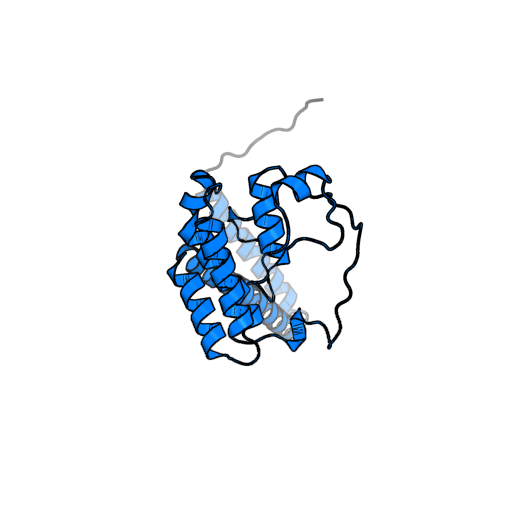A CA 1
ATOM 1505 C C . LEU A 1 184 ? 33.785 43.282 -3.619 1.00 66.88 184 LEU A C 1
ATOM 1507 O O . LEU A 1 184 ? 33.006 44.216 -3.457 1.00 66.88 184 LEU A O 1
ATOM 1511 N N . TYR A 1 185 ? 33.382 42.075 -4.018 1.00 68.88 185 TYR A N 1
ATOM 1512 C CA . TYR A 1 185 ? 31.981 41.740 -4.266 1.00 68.88 185 TYR A CA 1
ATOM 1513 C C . TYR A 1 185 ? 31.153 41.834 -2.977 1.00 68.88 185 TYR A C 1
ATOM 1515 O O . TYR A 1 185 ? 30.141 42.526 -2.952 1.00 68.88 185 TYR A O 1
ATOM 1523 N N . LEU A 1 186 ? 31.633 41.246 -1.875 1.00 59.22 186 LEU A N 1
ATOM 1524 C CA . LEU A 1 186 ? 30.971 41.314 -0.567 1.00 59.22 186 LEU A CA 1
ATOM 1525 C C . LEU A 1 186 ? 30.914 42.743 -0.009 1.00 59.22 186 LEU A C 1
ATOM 1527 O O . LEU A 1 186 ? 29.876 43.155 0.496 1.00 59.22 186 LEU A O 1
ATOM 1531 N N . LEU A 1 187 ? 31.984 43.535 -0.139 1.00 60.94 187 LEU A N 1
ATOM 1532 C CA . LEU A 1 187 ? 31.992 44.942 0.289 1.00 60.94 187 LEU A CA 1
ATOM 1533 C C . LEU A 1 187 ? 31.036 45.811 -0.544 1.00 60.94 187 LEU A C 1
ATOM 1535 O O . LEU A 1 187 ? 30.429 46.746 -0.016 1.00 60.94 187 LEU A O 1
ATOM 1539 N N . ARG A 1 188 ? 30.881 45.505 -1.837 1.00 57.59 188 ARG A N 1
ATOM 1540 C CA . ARG A 1 188 ? 29.937 46.189 -2.731 1.00 57.59 188 ARG A CA 1
ATOM 1541 C C . ARG A 1 188 ? 28.488 45.815 -2.415 1.00 57.59 188 ARG A C 1
ATOM 1543 O O . ARG A 1 188 ? 27.627 46.691 -2.459 1.00 57.59 188 ARG A O 1
ATOM 1550 N N . GLU A 1 189 ? 28.242 44.566 -2.029 1.00 57.88 189 GLU A N 1
ATOM 1551 C CA . GLU A 1 189 ? 26.929 44.088 -1.590 1.00 57.88 189 GLU A CA 1
ATOM 1552 C C . GLU A 1 189 ? 26.527 44.715 -0.245 1.00 57.88 189 GLU A C 1
ATOM 1554 O O . GLU A 1 189 ? 25.425 45.241 -0.113 1.00 57.88 189 GLU A O 1
ATOM 1559 N N . VAL A 1 190 ? 27.463 44.792 0.711 1.00 56.12 190 VAL A N 1
ATOM 1560 C CA . VAL A 1 190 ? 27.248 45.438 2.018 1.00 56.12 190 VAL A CA 1
ATOM 1561 C C . VAL A 1 190 ? 26.941 46.936 1.867 1.00 56.12 190 VAL A C 1
ATOM 1563 O O . VAL A 1 190 ? 26.016 47.432 2.512 1.00 56.12 190 VAL A O 1
ATOM 1566 N N . ARG A 1 191 ? 27.624 47.655 0.957 1.00 52.78 191 ARG A N 1
ATOM 1567 C CA . ARG A 1 191 ? 27.297 49.063 0.635 1.00 52.78 191 ARG A CA 1
ATOM 1568 C C . ARG A 1 191 ? 25.941 49.238 -0.049 1.00 52.78 191 ARG A C 1
ATOM 1570 O O . ARG A 1 191 ? 25.294 50.252 0.180 1.00 52.78 191 ARG A O 1
ATOM 1577 N N . ARG A 1 192 ? 25.508 48.284 -0.880 1.00 51.59 192 ARG A N 1
ATOM 1578 C CA . ARG A 1 192 ? 24.184 48.315 -1.528 1.00 51.59 192 ARG A CA 1
ATOM 1579 C C . ARG A 1 192 ? 23.042 47.995 -0.564 1.00 51.59 192 ARG A C 1
ATOM 1581 O O . ARG A 1 192 ? 21.940 48.483 -0.774 1.00 51.59 192 ARG A O 1
ATOM 1588 N N . SER A 1 193 ? 23.300 47.213 0.485 1.00 49.41 193 SER A N 1
ATOM 1589 C CA . SER A 1 193 ? 22.273 46.785 1.444 1.00 49.41 193 SER A CA 1
ATOM 1590 C C . SER A 1 193 ? 21.910 47.797 2.541 1.00 49.41 193 SER A C 1
ATOM 1592 O O . SER A 1 193 ? 21.001 47.513 3.311 1.00 49.41 193 SER A O 1
ATOM 1594 N N . GLY A 1 194 ? 22.570 48.961 2.633 1.00 47.34 194 GLY A N 1
ATOM 1595 C CA . GLY A 1 194 ? 22.130 50.067 3.502 1.00 47.34 194 GLY A CA 1
ATOM 1596 C C . GLY A 1 194 ? 21.926 49.728 4.990 1.00 47.34 194 GLY A C 1
ATOM 1597 O O . GLY A 1 194 ? 21.086 50.346 5.637 1.00 47.34 194 GLY A O 1
ATOM 1598 N N . LEU A 1 195 ? 22.651 48.752 5.547 1.00 45.25 195 LEU A N 1
ATOM 1599 C CA . LEU A 1 195 ? 22.516 48.378 6.958 1.00 45.25 195 LEU A CA 1
ATOM 1600 C C . LEU A 1 195 ? 23.463 49.224 7.831 1.00 45.25 195 LEU A C 1
ATOM 1602 O O . LEU A 1 195 ? 24.675 49.193 7.599 1.00 45.25 195 LEU A O 1
ATOM 1606 N N . PRO A 1 196 ? 22.956 49.970 8.832 1.00 40.31 196 PRO A N 1
ATOM 1607 C CA . PRO A 1 196 ? 23.798 50.753 9.726 1.00 40.31 196 PRO A CA 1
ATOM 1608 C C . PRO A 1 196 ? 24.632 49.831 10.622 1.00 40.31 196 PRO A C 1
ATOM 1610 O O . PRO A 1 196 ? 24.139 48.840 11.168 1.00 40.31 196 PRO A O 1
ATOM 1613 N N . GLY A 1 197 ? 25.915 50.172 10.762 1.00 42.62 197 GLY A N 1
ATOM 1614 C CA . GLY A 1 197 ? 26.853 49.478 11.634 1.00 42.62 197 GLY A CA 1
ATOM 1615 C C . GLY A 1 197 ? 26.365 49.477 13.081 1.00 42.62 197 GLY A C 1
ATOM 1616 O O . GLY A 1 197 ? 26.085 50.529 13.651 1.00 42.62 197 GLY A O 1
ATOM 1617 N N . ARG A 1 198 ? 26.273 48.290 13.686 1.00 34.47 198 ARG A N 1
ATOM 1618 C CA . ARG A 1 198 ? 26.073 48.166 15.130 1.00 34.47 198 ARG A CA 1
ATOM 1619 C C . ARG A 1 198 ? 27.402 48.374 15.842 1.00 34.47 198 ARG A C 1
ATOM 1621 O O . ARG A 1 198 ? 28.294 47.533 15.782 1.00 34.47 198 ARG A O 1
ATOM 1628 N N . ALA A 1 199 ? 27.480 49.523 16.499 1.00 35.56 199 ALA A N 1
ATOM 1629 C CA . ALA A 1 199 ? 28.369 49.791 17.608 1.00 35.56 199 ALA A CA 1
ATOM 1630 C C . ALA A 1 199 ? 28.031 48.918 18.837 1.00 35.56 199 ALA A C 1
ATOM 1632 O O . ALA A 1 199 ? 26.905 48.443 18.990 1.00 35.56 199 ALA A O 1
ATOM 1633 N N . SER A 1 200 ? 29.051 48.807 19.691 1.00 34.19 200 SER A N 1
ATOM 1634 C CA . SER A 1 200 ? 29.079 48.487 21.125 1.00 34.19 200 SER A CA 1
ATOM 1635 C C . SER A 1 200 ? 28.697 47.083 21.612 1.00 34.19 200 SER A C 1
ATOM 1637 O O . SER A 1 200 ? 27.531 46.699 21.690 1.00 34.19 200 SER A O 1
ATOM 1639 N N . GLU A 1 201 ? 29.739 46.396 22.085 1.00 37.09 201 GLU A N 1
ATOM 1640 C CA . GLU A 1 201 ? 29.783 45.654 23.348 1.00 37.09 201 GLU A CA 1
ATOM 1641 C C . GLU A 1 201 ? 28.813 46.185 24.421 1.00 37.09 201 GLU A C 1
ATOM 1643 O O . GLU A 1 201 ? 28.765 47.392 24.658 1.00 37.09 201 GLU A O 1
ATOM 1648 N N . ARG A 1 202 ? 28.141 45.274 25.140 1.00 31.48 202 ARG A N 1
ATOM 1649 C CA . ARG A 1 202 ? 28.198 45.109 26.612 1.00 31.48 202 ARG A CA 1
ATOM 1650 C C . ARG A 1 202 ? 27.031 44.248 27.123 1.00 31.48 202 ARG A C 1
ATOM 1652 O O . ARG A 1 202 ? 25.890 44.460 26.737 1.00 31.48 202 ARG A O 1
ATOM 1659 N N . SER A 1 203 ? 27.389 43.335 28.034 1.00 32.22 203 SER A N 1
ATOM 1660 C CA . SER A 1 203 ? 26.634 42.823 29.196 1.00 32.22 203 SER A CA 1
ATOM 1661 C C . SER A 1 203 ? 25.217 42.261 29.025 1.00 32.22 203 SER A C 1
ATOM 1663 O O . SER A 1 203 ? 24.314 42.975 28.607 1.00 32.22 203 SER A O 1
ATOM 1665 N N . LEU A 1 204 ? 25.030 41.030 29.515 1.00 32.53 204 LEU A N 1
ATOM 1666 C CA . LEU A 1 204 ? 24.056 40.581 30.540 1.00 32.53 204 LEU A CA 1
ATOM 1667 C C . LEU A 1 204 ? 24.185 39.041 30.594 1.00 32.53 204 LEU A C 1
ATOM 1669 O O . LEU A 1 204 ? 24.048 38.393 29.559 1.00 32.53 204 LEU A O 1
ATOM 1673 N N . VAL A 1 205 ? 24.859 38.500 31.621 1.00 40.38 205 VAL A N 1
ATOM 1674 C CA . VAL A 1 205 ? 24.260 37.878 32.830 1.00 40.38 205 VAL A CA 1
ATOM 1675 C C . VAL A 1 205 ? 23.279 36.770 32.470 1.00 40.38 205 VAL A C 1
ATOM 1677 O O . VAL A 1 205 ? 22.201 37.096 31.932 1.00 40.38 205 VAL A O 1
#

Sequence (205 aa):
MLRQFNVAIGPGVMIRRNAFDIVGLRNPQLRYTGDLDFWFRVMLHGRMVHIPRVLATHRVHPGAASVTARDARMSEEVVRLAYMAIAHPNCPAGIRRHRRRILANAHFEARNYCGKDGWARRRHYLRYLVLHPVNIVRVLAGFSRRLLVILRAVLRRCLGTWGDRVSFQGQRLWAVLCFHIIRLYLLREVRRSGLPGRASERSLV

pLDDT: mean 82.09, std 17.8, range [31.48, 97.62]

Secondary structure (DSSP, 8-state):
-GGGT-----TT----HHHHHHH-SPPTT-SSSHHHHHHHHHHHHS-----SS--------TT-HHHHT-SHHHHHHHHHHHHHHHH-TT--HHHHTTHHHHHHHHHHHHTTS-TT-HHHHHHHHHHHHHH-THHHHHHHHHHHHHHHHHHHHHHHHHHHHHHTT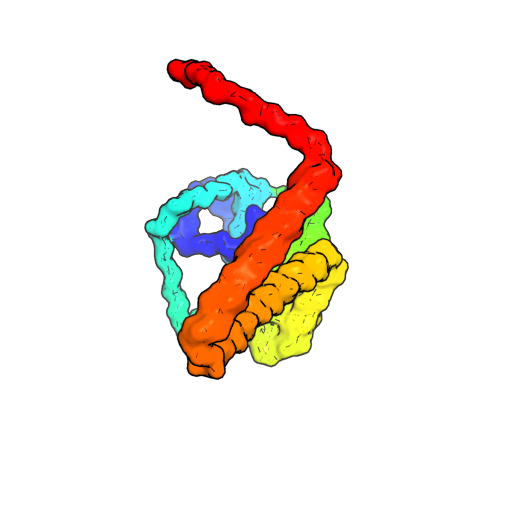S-HHHHHHHHHHHHHHHHHHHHHHHHHTTPPP--------

Foldseek 3Di:
DQLQLDPDDDPPDDDDPVLCVVQDDFDPVQPQCSVVLSVLSSVLVDDDDDDPDCPDDDDDDCPDCQNPVQALVQLVSLLVSSVCSLPPPSNDPVSVVSSLNSNLSSLVVSLSRHPPDPPSNVVSPVSNCVSPVVVVVVVVVVVVVVVVVVVVVVVVVVVVVVVVVDPPVVVVVVVVVVVVVVVVVVVVVVVVVPDDDDDDDDDDD

Radius of gyration: 27.89 Å; chains: 1; bounding box: 72×68×52 Å